Protein AF-A0A3D1V6Z8-F1 (afdb_monomer_lite)

Foldseek 3Di:
DDPPPFDKDKDKDKDKDKDKAFADPQKDAPDDQQDWDAFQCFGIAGVVRPDTDTHNHTATWHDDDGIIMGIDIDMDMDMDGDGPPWAAPDDPPDDDAFPDDGTDDQDDLFSCCVRPNDVSSLVSQLVVVCVVCVVVVHDDDSVVSSVQQCLQQQWWAWCFQWPHPDDHRDIDGVVVLVVVQVVCVVVVTDRTDTGTGGHDSVVSVVVD

Radius of gyration: 26.34 Å; chains: 1; bounding box: 61×54×70 Å

Secondary structure (DSSP, 8-state):
------EEEEEEEEEEEEEEEE--TTEEE-S-TT-EE-TT-EEEEETTSS-EEE-SS-EEEEEETTEEEEEEEEEEEEEEEE-TTPPB---TT----TT---BSSPPPHHHHHHHHHHHHHHHHHHHHHHHHHHHTT----HHHHHHHHHHHTSEEEEEE-TTSSPPTT-EEEHHHHHHHHHHHHHHTPPPPEEEE----HHHHHH--

Structure (mmCIF, N/CA/C/O backbone):
data_AF-A0A3D1V6Z8-F1
#
_entry.id   AF-A0A3D1V6Z8-F1
#
loop_
_atom_site.group_PDB
_atom_site.id
_atom_site.type_symbol
_atom_site.label_atom_id
_atom_site.label_alt_id
_atom_site.label_comp_id
_atom_site.label_asym_id
_atom_site.label_entity_id
_atom_site.label_seq_id
_atom_site.pdbx_PDB_ins_code
_atom_site.Cartn_x
_atom_site.Cartn_y
_atom_site.Cartn_z
_atom_site.occupancy
_atom_site.B_iso_or_equiv
_atom_site.auth_seq_id
_atom_site.auth_comp_id
_atom_site.auth_asym_id
_atom_site.auth_atom_id
_atom_site.pdbx_PDB_model_num
ATOM 1 N N . MET A 1 1 ? 1.205 -35.294 8.109 1.00 35.28 1 MET A N 1
ATOM 2 C CA . MET A 1 1 ? 1.675 -34.518 6.947 1.00 35.28 1 MET A CA 1
ATOM 3 C C . MET A 1 1 ? 0.732 -34.831 5.808 1.00 35.28 1 MET A C 1
ATOM 5 O O . MET A 1 1 ? 0.921 -35.824 5.125 1.00 35.28 1 MET A O 1
ATOM 9 N N . THR A 1 2 ? -0.353 -34.076 5.712 1.00 39.31 2 THR A N 1
ATOM 10 C CA . THR A 1 2 ? -1.281 -34.101 4.580 1.00 39.31 2 THR A CA 1
ATOM 11 C C . THR A 1 2 ? -1.018 -32.810 3.828 1.00 39.31 2 THR A C 1
ATOM 13 O O . THR A 1 2 ? -1.148 -31.740 4.416 1.00 39.31 2 THR A O 1
ATOM 16 N N . GLU A 1 3 ? -0.549 -32.923 2.589 1.00 45.66 3 GLU A N 1
ATOM 17 C CA . GLU A 1 3 ? -0.493 -31.808 1.648 1.00 45.66 3 GLU A CA 1
ATOM 18 C C . GLU A 1 3 ? -1.937 -31.337 1.428 1.00 45.66 3 GLU A C 1
ATOM 20 O O . GLU A 1 3 ? -2.738 -32.027 0.799 1.00 45.66 3 GLU A O 1
ATOM 25 N N . GLU A 1 4 ? -2.309 -30.218 2.051 1.00 46.56 4 GLU A N 1
ATOM 26 C CA . GLU A 1 4 ? -3.543 -29.511 1.720 1.00 46.56 4 GLU A CA 1
ATOM 27 C C . GLU A 1 4 ? -3.328 -28.838 0.366 1.00 46.56 4 GLU A C 1
ATOM 29 O O . GLU A 1 4 ? -2.717 -27.775 0.270 1.00 46.56 4 GLU A O 1
ATOM 34 N N . ASP A 1 5 ? -3.817 -29.491 -0.686 1.00 48.88 5 ASP A N 1
ATOM 35 C CA . ASP A 1 5 ? -3.957 -28.919 -2.022 1.00 48.88 5 ASP A CA 1
ATOM 36 C C . ASP A 1 5 ? -5.023 -27.806 -1.963 1.00 48.88 5 ASP A C 1
ATOM 38 O O . ASP A 1 5 ? -6.223 -28.008 -2.174 1.00 48.88 5 ASP A O 1
ATOM 42 N N . GLY A 1 6 ? -4.596 -26.634 -1.491 1.00 59.91 6 GLY A N 1
ATOM 43 C CA . GLY A 1 6 ? -5.422 -25.440 -1.378 1.00 59.91 6 GLY A CA 1
ATOM 44 C C . GLY A 1 6 ? -5.776 -24.904 -2.761 1.00 59.91 6 GLY A C 1
ATOM 45 O O . GLY A 1 6 ? -4.947 -24.899 -3.669 1.00 59.91 6 GLY A O 1
ATOM 46 N N . ARG A 1 7 ? -7.009 -24.413 -2.936 1.00 70.62 7 ARG 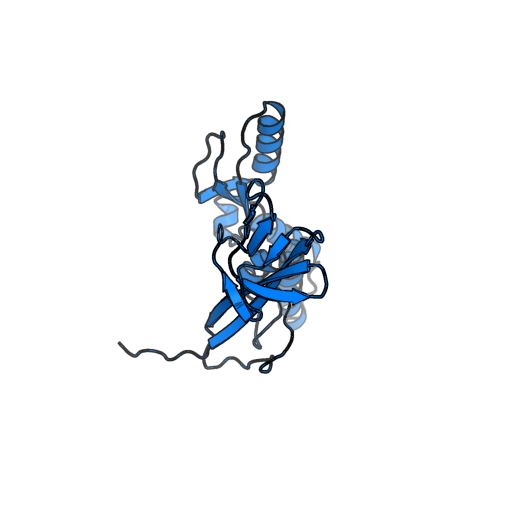A N 1
ATOM 47 C CA . ARG A 1 7 ? -7.386 -23.729 -4.181 1.00 70.62 7 ARG A CA 1
ATOM 48 C C . ARG A 1 7 ? -6.534 -22.471 -4.316 1.00 70.62 7 ARG A C 1
ATOM 50 O O . ARG A 1 7 ? -6.370 -21.740 -3.343 1.00 70.62 7 ARG A O 1
ATOM 57 N N . LYS A 1 8 ? -6.006 -22.213 -5.509 1.00 77.25 8 LYS A N 1
ATOM 58 C CA . LYS A 1 8 ? -5.156 -21.052 -5.782 1.00 77.25 8 LYS A CA 1
ATOM 59 C C . LYS A 1 8 ? -5.823 -20.129 -6.785 1.00 77.25 8 LYS A C 1
ATOM 61 O O . LYS A 1 8 ? -6.456 -20.598 -7.727 1.00 77.25 8 LYS A O 1
ATOM 66 N N . VAL A 1 9 ? -5.650 -18.828 -6.590 1.00 78.31 9 VAL A N 1
ATOM 67 C CA . VAL A 1 9 ? -5.928 -17.816 -7.611 1.00 78.31 9 VAL A CA 1
ATOM 68 C C . VAL A 1 9 ? -4.587 -17.267 -8.071 1.00 78.31 9 VAL A C 1
ATOM 70 O O . VAL A 1 9 ? -3.781 -16.833 -7.249 1.00 78.31 9 VAL A O 1
ATOM 73 N N . ILE A 1 10 ? -4.333 -17.335 -9.374 1.00 80.12 10 ILE A N 1
ATOM 74 C CA . ILE A 1 10 ? -3.110 -16.826 -9.991 1.00 80.12 10 ILE A CA 1
ATOM 75 C C . ILE A 1 10 ? -3.477 -15.526 -10.688 1.00 80.12 10 ILE A C 1
ATOM 77 O O . ILE A 1 10 ? -4.353 -15.514 -11.548 1.00 80.12 10 ILE A O 1
ATOM 81 N N . ILE A 1 11 ? -2.822 -14.438 -10.302 1.00 79.19 11 ILE A N 1
ATOM 82 C CA . ILE A 1 11 ? -2.950 -13.158 -10.992 1.00 79.19 11 ILE A CA 1
ATOM 83 C C . ILE A 1 11 ? -1.668 -12.946 -11.782 1.00 79.19 11 ILE A C 1
ATOM 85 O O . ILE A 1 11 ? -0.588 -12.934 -11.195 1.00 79.19 11 ILE A O 1
ATOM 89 N N . SER A 1 12 ? -1.789 -12.773 -13.096 1.00 79.06 12 SER A N 1
ATOM 90 C CA . SER A 1 12 ? -0.679 -12.414 -13.977 1.00 79.06 12 SER A CA 1
ATOM 91 C C . SER A 1 12 ? -0.797 -10.965 -14.438 1.00 79.06 12 SER A C 1
ATOM 93 O O . SER A 1 12 ? -1.854 -10.545 -14.910 1.00 79.06 12 SER A O 1
ATOM 95 N N . ARG A 1 13 ? 0.297 -10.213 -14.336 1.00 78.31 13 ARG A N 1
ATOM 96 C CA . ARG A 1 13 ? 0.502 -8.949 -15.042 1.00 78.31 13 ARG A CA 1
ATOM 97 C C . ARG A 1 13 ? 1.405 -9.229 -16.239 1.00 78.31 13 ARG A C 1
ATOM 99 O O . ARG A 1 13 ? 2.439 -9.874 -16.086 1.00 78.31 13 ARG A O 1
ATOM 106 N N . GLU A 1 14 ? 1.002 -8.748 -17.409 1.00 78.38 14 GLU A N 1
ATOM 107 C CA . GLU A 1 14 ? 1.830 -8.775 -18.615 1.00 78.38 14 GLU A CA 1
ATOM 108 C C . GLU A 1 14 ? 2.195 -7.338 -18.983 1.00 78.38 14 GLU A C 1
ATOM 110 O O . GLU A 1 14 ? 1.315 -6.553 -19.344 1.00 7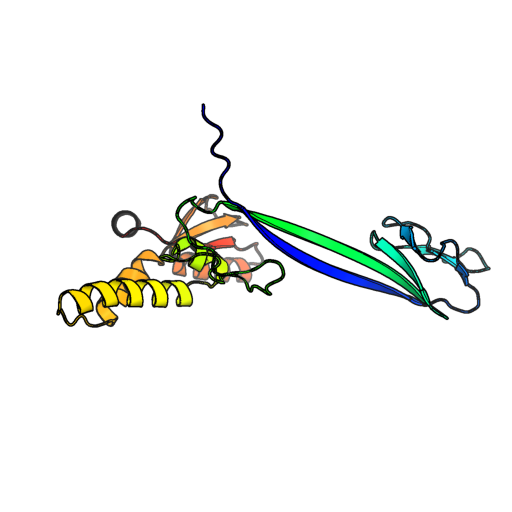8.38 14 GLU A O 1
ATOM 115 N N . ASP A 1 15 ? 3.477 -6.998 -18.884 1.00 75.56 15 ASP A N 1
ATOM 116 C CA . ASP A 1 15 ? 4.005 -5.718 -19.342 1.00 75.56 15 ASP A CA 1
ATOM 117 C C . ASP A 1 15 ? 4.717 -5.940 -20.683 1.00 75.56 15 ASP A C 1
ATOM 119 O O . ASP A 1 15 ? 5.710 -6.663 -20.785 1.00 75.56 15 ASP A O 1
ATOM 123 N N . ILE A 1 16 ? 4.172 -5.336 -21.744 1.00 81.94 16 ILE A N 1
ATOM 124 C CA . ILE A 1 16 ? 4.768 -5.384 -23.082 1.00 81.94 16 ILE A CA 1
ATOM 125 C C . ILE A 1 16 ? 5.587 -4.114 -23.278 1.00 81.94 16 ILE A C 1
ATOM 127 O O . ILE A 1 16 ? 5.037 -3.029 -23.492 1.00 81.94 16 ILE A O 1
ATOM 131 N N . VAL A 1 17 ? 6.908 -4.256 -23.236 1.00 82.94 17 VAL A N 1
ATOM 132 C CA . VAL A 1 17 ? 7.844 -3.165 -23.508 1.00 82.94 17 VAL A CA 1
ATOM 133 C C . VAL A 1 17 ? 8.308 -3.276 -24.951 1.00 82.94 17 VAL A C 1
ATOM 135 O O . VAL A 1 17 ? 8.754 -4.330 -25.404 1.00 82.94 17 VAL A O 1
ATOM 138 N N . VAL A 1 18 ? 8.182 -2.173 -25.684 1.00 85.44 18 VAL A N 1
ATOM 139 C CA . VAL A 1 18 ? 8.560 -2.096 -27.093 1.00 85.44 18 VAL A CA 1
ATOM 140 C C . VAL A 1 18 ? 9.604 -1.007 -27.269 1.00 85.44 18 VAL A C 1
ATOM 142 O O . VAL A 1 18 ? 9.325 0.166 -27.022 1.00 85.44 18 VAL A O 1
ATOM 145 N N . GLU A 1 19 ? 10.781 -1.390 -27.750 1.00 84.69 19 GLU A N 1
ATOM 146 C CA . GLU A 1 19 ? 11.850 -0.466 -28.115 1.00 84.69 19 GLU A CA 1
ATOM 147 C C . GLU A 1 19 ? 12.029 -0.455 -29.633 1.00 84.69 19 GLU A C 1
ATOM 149 O O . GLU A 1 19 ? 11.992 -1.497 -30.288 1.00 84.69 19 GLU A O 1
ATOM 154 N N . ARG A 1 20 ? 12.176 0.743 -30.204 1.00 88.56 20 ARG A N 1
ATOM 155 C CA . ARG A 1 20 ? 12.270 0.949 -31.653 1.00 88.56 20 ARG A CA 1
ATOM 156 C C . ARG A 1 20 ? 13.646 1.475 -32.020 1.00 88.56 20 ARG A C 1
ATOM 158 O O . ARG A 1 20 ? 14.096 2.478 -31.469 1.00 88.56 20 ARG A O 1
ATOM 165 N N . TYR A 1 21 ? 14.265 0.835 -32.999 1.00 86.56 21 TYR A N 1
ATOM 166 C CA . TYR A 1 21 ? 15.566 1.188 -33.540 1.00 86.56 21 TYR A CA 1
ATOM 167 C C . TYR A 1 21 ? 15.411 1.587 -35.012 1.00 86.56 21 TYR A C 1
ATOM 169 O O . TYR A 1 21 ? 15.222 0.714 -35.863 1.00 86.56 21 TYR A O 1
ATOM 177 N N . PRO A 1 22 ? 15.483 2.884 -35.350 1.00 83.19 22 PRO A N 1
ATOM 178 C CA . PRO A 1 22 ? 15.332 3.328 -36.729 1.00 83.19 22 PRO A CA 1
ATOM 179 C C . PRO A 1 22 ? 16.507 2.847 -37.589 1.00 83.19 22 PRO A C 1
ATOM 181 O O . PRO A 1 22 ? 17.674 2.993 -37.219 1.00 83.19 22 PRO A O 1
ATOM 184 N N . LEU A 1 23 ? 16.204 2.316 -38.771 1.00 81.94 23 LEU A N 1
ATOM 185 C CA . LEU A 1 23 ? 17.190 1.892 -39.758 1.00 81.94 23 LEU A CA 1
ATOM 186 C C . LEU A 1 23 ? 17.392 2.999 -40.794 1.00 81.94 23 LEU A C 1
ATOM 188 O O . LEU A 1 23 ? 16.510 3.302 -41.592 1.00 81.94 23 LEU A O 1
ATOM 192 N N . ALA A 1 24 ? 18.587 3.589 -40.834 1.00 76.38 24 ALA A N 1
ATOM 193 C CA . ALA A 1 24 ? 18.966 4.419 -41.979 1.00 76.38 24 ALA A CA 1
ATOM 194 C C . ALA A 1 24 ? 19.331 3.531 -43.183 1.00 76.38 24 ALA A C 1
ATOM 196 O O . ALA A 1 24 ? 19.883 2.451 -42.991 1.00 76.38 24 ALA A O 1
ATOM 197 N N . ASN A 1 25 ? 19.141 4.029 -44.411 1.00 68.44 25 ASN A N 1
ATOM 198 C CA . ASN A 1 25 ? 19.356 3.309 -45.685 1.00 68.44 25 ASN A CA 1
ATOM 199 C C . ASN A 1 25 ? 20.721 2.597 -45.853 1.00 68.44 25 ASN A C 1
ATOM 201 O O . ASN A 1 25 ? 20.871 1.774 -46.750 1.00 68.44 25 ASN A O 1
ATOM 205 N N . ALA A 1 26 ? 21.728 2.933 -45.042 1.00 72.75 26 ALA A N 1
ATOM 206 C CA . ALA A 1 26 ? 23.058 2.325 -45.061 1.00 72.75 26 ALA A CA 1
ATOM 207 C C . ALA A 1 26 ? 23.235 1.160 -44.061 1.00 72.75 26 ALA A C 1
ATOM 209 O O . ALA A 1 26 ? 24.321 0.591 -43.993 1.00 72.75 26 ALA A O 1
ATOM 210 N N . HIS A 1 27 ? 22.219 0.810 -43.267 1.00 79.06 27 HIS A N 1
ATOM 211 C CA . HIS A 1 27 ? 22.298 -0.285 -42.300 1.00 79.06 27 HIS A CA 1
ATOM 212 C C . HIS A 1 27 ? 21.914 -1.619 -42.937 1.00 79.06 27 HIS A C 1
ATOM 214 O O . HIS A 1 27 ? 20.906 -1.732 -43.629 1.00 79.06 27 HIS A O 1
ATOM 220 N N . VAL A 1 28 ? 22.716 -2.645 -42.662 1.00 82.00 28 VAL A N 1
ATOM 221 C CA . VAL A 1 28 ? 22.420 -4.038 -42.989 1.00 82.00 28 VAL A CA 1
ATOM 222 C C . VAL A 1 28 ? 21.906 -4.714 -41.724 1.00 82.00 28 VAL A C 1
ATOM 224 O O . VAL A 1 28 ? 22.606 -4.756 -40.710 1.00 82.00 28 VAL A O 1
ATOM 227 N N . VAL A 1 29 ? 20.677 -5.224 -41.781 1.00 85.88 29 VAL A N 1
ATOM 228 C CA . VAL A 1 29 ? 20.039 -5.942 -40.670 1.00 85.88 29 VAL A CA 1
ATOM 229 C C . VAL A 1 29 ? 20.736 -7.289 -40.464 1.00 85.88 29 VAL A C 1
ATOM 231 O O . VAL A 1 29 ? 20.945 -8.037 -41.419 1.00 85.88 29 VAL A O 1
ATOM 234 N N . GLY A 1 30 ? 21.126 -7.573 -39.220 1.00 85.56 30 GLY A N 1
ATOM 235 C CA . GLY A 1 30 ? 21.826 -8.801 -38.826 1.00 85.56 30 GLY A CA 1
ATOM 236 C C . GLY A 1 30 ? 20.926 -9.878 -38.214 1.00 85.56 30 GLY A C 1
ATOM 237 O O . GLY A 1 30 ? 21.379 -11.007 -38.054 1.00 85.56 30 GLY A O 1
ATOM 238 N N . VAL A 1 31 ? 19.674 -9.539 -37.903 1.00 88.38 31 VAL A N 1
ATOM 239 C CA . VAL A 1 31 ? 18.692 -10.393 -37.214 1.00 88.38 31 VAL A CA 1
ATOM 240 C C . VAL A 1 31 ? 17.497 -10.717 -38.110 1.00 88.38 31 VAL A C 1
ATOM 242 O O . VAL A 1 31 ? 17.222 -10.013 -39.084 1.00 88.38 31 VAL A O 1
ATOM 245 N N . LYS A 1 32 ? 16.777 -11.792 -37.800 1.00 90.19 32 LYS A N 1
ATOM 246 C CA . LYS A 1 32 ? 15.554 -12.188 -38.511 1.00 90.19 32 LYS A CA 1
ATOM 247 C C . LYS A 1 32 ? 14.304 -11.695 -37.792 1.00 90.19 32 LYS A C 1
ATOM 249 O O . LYS A 1 32 ? 14.290 -11.526 -36.577 1.00 90.19 32 LYS A O 1
ATOM 254 N N . ASP A 1 33 ? 13.231 -11.532 -38.557 1.00 88.75 33 ASP A N 1
ATOM 255 C CA . ASP A 1 33 ? 11.901 -11.329 -37.990 1.00 88.75 33 ASP A CA 1
ATOM 256 C C . ASP A 1 33 ? 11.503 -12.542 -37.129 1.00 88.75 33 ASP A C 1
ATOM 258 O O . ASP A 1 33 ? 11.667 -13.693 -37.549 1.00 88.75 33 ASP A O 1
ATOM 262 N N . GLY A 1 34 ? 11.043 -12.284 -35.906 1.00 87.12 34 GLY A N 1
ATOM 263 C CA . GLY A 1 34 ? 10.728 -13.296 -34.897 1.00 87.12 34 GLY A CA 1
ATOM 264 C C . GLY A 1 34 ? 11.930 -13.856 -34.124 1.00 87.12 34 GLY A C 1
ATOM 265 O O . GLY A 1 34 ? 11.759 -14.796 -33.350 1.00 87.12 34 GLY A O 1
ATOM 266 N N . GLU A 1 35 ? 13.143 -13.329 -34.316 1.00 91.19 35 GLU A N 1
ATOM 267 C CA . GLU A 1 35 ? 14.332 -13.794 -33.593 1.00 91.19 35 GLU A CA 1
ATOM 268 C C . GLU A 1 35 ? 14.361 -13.277 -32.149 1.00 91.19 35 GLU A C 1
ATOM 270 O O . GLU A 1 35 ? 14.163 -12.090 -31.898 1.00 91.19 35 GLU A O 1
ATOM 275 N N . THR A 1 36 ? 14.636 -14.163 -31.188 1.00 90.88 36 THR A N 1
ATOM 276 C CA . THR A 1 36 ? 14.864 -13.766 -29.794 1.00 90.88 36 THR A CA 1
ATOM 277 C C . THR A 1 36 ? 16.298 -13.280 -29.622 1.00 90.88 36 THR A C 1
ATOM 279 O O . THR A 1 36 ? 17.249 -14.026 -29.856 1.00 90.88 36 THR A O 1
ATOM 282 N N . VAL A 1 37 ? 16.450 -12.038 -29.178 1.00 91.69 37 VAL A N 1
ATOM 283 C CA . VAL A 1 37 ? 17.733 -11.374 -28.948 1.00 91.69 37 VAL A CA 1
ATOM 284 C C . VAL A 1 37 ? 17.915 -11.081 -27.465 1.00 91.69 37 VAL A C 1
ATOM 286 O O . VAL A 1 37 ? 16.954 -10.803 -26.752 1.00 91.69 37 VAL A O 1
ATOM 289 N N . ALA A 1 38 ? 19.161 -11.145 -27.007 1.00 90.81 38 ALA A N 1
ATOM 290 C CA . ALA A 1 38 ? 19.543 -10.709 -25.670 1.00 90.81 38 ALA A CA 1
ATOM 291 C C . ALA A 1 38 ? 20.094 -9.277 -25.708 1.00 90.81 38 ALA A C 1
ATOM 293 O O . ALA A 1 38 ? 20.588 -8.807 -26.738 1.00 90.81 38 ALA A O 1
ATOM 294 N N . ARG A 1 39 ? 20.094 -8.604 -24.563 1.00 90.12 39 ARG A N 1
ATOM 295 C CA . ARG A 1 39 ? 20.732 -7.312 -24.354 1.00 90.12 39 ARG A CA 1
ATOM 296 C C . ARG A 1 39 ? 22.192 -7.362 -24.807 1.00 90.12 39 ARG A C 1
ATOM 298 O O . ARG A 1 39 ? 22.968 -8.227 -24.408 1.00 90.12 39 ARG A O 1
ATOM 305 N N . GLY A 1 40 ? 22.569 -6.394 -25.635 1.00 87.38 40 GLY A N 1
ATOM 306 C CA . GLY A 1 40 ? 23.884 -6.280 -26.259 1.00 87.38 40 GLY A CA 1
ATOM 307 C C . GLY A 1 40 ? 24.025 -7.022 -27.591 1.00 87.38 40 GLY A C 1
ATOM 308 O O . GLY A 1 40 ? 25.075 -6.911 -28.222 1.00 87.38 40 GLY A O 1
ATOM 309 N N . HIS A 1 41 ? 23.002 -7.753 -28.049 1.00 91.00 41 HIS A N 1
ATOM 310 C CA . HIS A 1 41 ? 23.017 -8.390 -29.365 1.00 91.00 41 HIS A CA 1
ATOM 311 C C . HIS A 1 41 ? 22.984 -7.342 -30.487 1.00 91.00 41 HIS A C 1
ATOM 313 O O . HIS A 1 41 ? 22.283 -6.337 -30.387 1.00 91.00 41 HIS A O 1
ATOM 319 N N . ILE A 1 42 ? 23.738 -7.567 -31.563 1.00 89.69 42 ILE A N 1
ATOM 320 C CA . ILE A 1 42 ? 23.818 -6.632 -32.692 1.00 89.69 42 ILE A CA 1
ATOM 321 C C . ILE A 1 42 ? 22.605 -6.844 -33.599 1.00 89.69 42 ILE A C 1
ATOM 323 O O . ILE A 1 42 ? 22.465 -7.892 -34.218 1.00 89.69 42 ILE A O 1
ATOM 327 N N . LEU A 1 43 ? 21.749 -5.831 -33.698 1.00 87.56 43 LEU A N 1
ATOM 328 C CA . LEU A 1 43 ? 20.528 -5.841 -34.503 1.00 87.56 43 LEU A CA 1
ATOM 329 C C . LEU A 1 43 ? 20.808 -5.460 -35.961 1.00 87.56 43 LEU A C 1
ATOM 331 O O . LEU A 1 43 ? 20.310 -6.088 -36.895 1.00 87.56 43 LEU A O 1
ATOM 335 N N . ALA A 1 44 ? 21.635 -4.439 -36.173 1.00 86.81 44 ALA A N 1
ATOM 336 C CA . ALA A 1 44 ? 22.032 -3.999 -37.504 1.00 86.81 44 ALA A CA 1
ATOM 337 C C . ALA A 1 44 ? 23.429 -3.385 -37.486 1.00 86.81 44 ALA A C 1
ATOM 339 O O . ALA A 1 44 ? 23.856 -2.806 -36.491 1.00 86.81 44 ALA A O 1
ATOM 340 N N . THR A 1 45 ? 24.123 -3.464 -38.615 1.00 84.81 45 THR A N 1
ATOM 341 C CA . THR A 1 45 ? 25.460 -2.891 -38.782 1.00 84.81 45 THR A CA 1
ATOM 342 C C . THR A 1 45 ? 25.438 -1.899 -39.936 1.00 84.81 45 THR A C 1
ATOM 344 O O . THR A 1 45 ? 24.980 -2.227 -41.029 1.00 84.81 45 THR A O 1
ATOM 347 N N . SER A 1 46 ? 25.938 -0.681 -39.719 1.00 81.00 46 SER A N 1
ATOM 348 C CA . SER A 1 46 ? 26.140 0.290 -40.803 1.00 81.00 46 SER A CA 1
ATOM 349 C C . SER A 1 46 ? 27.129 -0.244 -41.852 1.00 81.00 46 SER A C 1
ATOM 351 O O . SER A 1 46 ? 28.102 -0.911 -41.505 1.00 81.00 46 SER A O 1
ATOM 353 N N . SER A 1 47 ? 26.934 0.076 -43.135 1.00 68.94 47 SER A N 1
ATOM 354 C CA . SER A 1 47 ? 27.753 -0.391 -44.270 1.00 68.94 47 SER A CA 1
ATOM 355 C C . SER A 1 47 ? 29.252 -0.103 -44.136 1.00 68.94 47 SER A C 1
ATOM 357 O O . SER A 1 47 ? 30.069 -0.765 -44.771 1.00 68.94 47 SER A O 1
ATOM 359 N N . ASN A 1 48 ? 29.618 0.879 -43.308 1.00 69.94 48 ASN A N 1
ATOM 360 C CA . ASN A 1 48 ? 31.004 1.268 -43.048 1.00 69.94 48 ASN A CA 1
ATOM 361 C C . ASN A 1 48 ? 31.595 0.588 -41.795 1.00 69.94 48 ASN A C 1
ATOM 363 O O . ASN A 1 48 ? 32.771 0.778 -41.504 1.00 69.94 48 ASN A O 1
ATOM 367 N N . GLY A 1 49 ? 30.794 -0.181 -41.046 1.00 62.19 49 GLY A N 1
ATOM 368 C CA . GLY A 1 49 ? 31.202 -0.940 -39.857 1.00 62.19 49 GLY A CA 1
ATOM 369 C C . GLY A 1 49 ? 31.453 -0.114 -38.589 1.00 62.19 49 GLY A C 1
ATOM 370 O O . GLY A 1 49 ? 31.927 -0.665 -37.602 1.00 62.19 49 GLY A O 1
ATOM 371 N N . ILE A 1 50 ? 31.174 1.194 -38.609 1.00 65.94 50 ILE A N 1
ATOM 372 C CA . ILE A 1 50 ? 31.578 2.123 -37.537 1.00 65.94 50 ILE A CA 1
ATOM 373 C C . ILE A 1 50 ? 30.536 2.199 -36.409 1.00 65.94 50 ILE A C 1
ATOM 375 O O . ILE A 1 50 ? 30.911 2.369 -35.254 1.00 65.94 50 ILE A O 1
ATOM 379 N N . GLU A 1 51 ? 29.248 2.023 -36.712 1.00 77.19 51 GLU A N 1
ATOM 380 C CA . GLU A 1 51 ? 28.162 2.151 -35.730 1.00 77.19 51 GLU A CA 1
ATOM 381 C C . GLU A 1 51 ? 27.196 0.959 -35.847 1.00 77.19 51 GLU A C 1
ATOM 383 O O . GLU A 1 51 ? 26.384 0.910 -36.778 1.00 77.19 51 GLU A O 1
ATOM 388 N N . PRO A 1 52 ? 27.320 -0.054 -34.968 1.00 85.00 52 PRO A N 1
ATOM 389 C CA . PRO A 1 52 ? 26.325 -1.106 -34.841 1.00 85.00 52 PRO A CA 1
ATOM 390 C C . PRO A 1 52 ? 25.158 -0.640 -33.965 1.00 85.00 52 PRO A C 1
ATOM 392 O O . PRO A 1 52 ? 25.346 -0.028 -32.914 1.00 85.00 52 PRO A O 1
ATOM 395 N N . ILE A 1 53 ? 23.947 -0.989 -34.379 1.00 86.50 53 ILE A N 1
ATOM 396 C CA . ILE A 1 53 ? 22.746 -0.888 -33.557 1.00 86.50 53 ILE A CA 1
ATOM 397 C C . ILE A 1 53 ? 22.698 -2.142 -32.691 1.00 86.50 53 ILE A C 1
ATOM 399 O O . ILE A 1 53 ? 22.664 -3.258 -33.213 1.00 86.50 53 ILE A O 1
ATOM 403 N N . VAL A 1 54 ? 22.707 -1.960 -31.376 1.00 90.31 54 VAL A N 1
ATOM 404 C CA . VAL A 1 54 ? 22.666 -3.044 -30.390 1.00 90.31 54 VAL A CA 1
ATOM 405 C C . VAL A 1 54 ? 21.353 -3.013 -29.621 1.00 90.31 54 VAL A C 1
ATOM 407 O O . VAL A 1 54 ? 20.816 -1.941 -29.355 1.00 90.31 54 VAL A O 1
ATOM 410 N N . ALA A 1 55 ? 20.852 -4.186 -29.247 1.00 90.19 55 ALA A N 1
ATOM 411 C CA . ALA A 1 55 ? 19.671 -4.317 -28.409 1.00 90.19 55 ALA A CA 1
ATOM 412 C C . ALA A 1 55 ? 19.971 -3.834 -26.982 1.00 90.19 55 ALA A C 1
ATOM 414 O O . ALA A 1 55 ? 20.921 -4.293 -26.344 1.00 90.19 55 ALA A O 1
ATOM 415 N N . THR A 1 56 ? 19.148 -2.936 -26.455 1.00 88.25 56 THR A N 1
ATOM 416 C CA . THR A 1 56 ? 19.238 -2.451 -25.067 1.00 88.25 56 THR A CA 1
ATOM 417 C C . THR A 1 56 ? 18.565 -3.416 -24.085 1.00 88.25 56 THR A C 1
ATOM 419 O O . THR A 1 56 ? 18.895 -3.409 -22.897 1.00 88.25 56 THR A O 1
ATOM 422 N N . MET A 1 57 ? 17.672 -4.277 -24.581 1.00 87.31 57 MET A N 1
ATOM 423 C CA . MET A 1 57 ? 16.848 -5.209 -23.809 1.00 87.31 57 MET A CA 1
ATOM 424 C C . MET A 1 57 ? 16.757 -6.584 -24.479 1.00 87.31 57 MET A C 1
ATOM 426 O O . MET A 1 57 ? 16.979 -6.715 -25.684 1.00 87.31 57 MET A O 1
ATOM 430 N N . ASP A 1 58 ? 16.424 -7.597 -23.680 1.00 89.56 58 ASP A N 1
ATOM 431 C CA . ASP A 1 58 ? 16.050 -8.919 -24.180 1.00 89.56 58 ASP A CA 1
ATOM 432 C C . ASP A 1 58 ? 14.673 -8.830 -24.848 1.00 89.56 58 ASP A C 1
ATOM 434 O O . ASP A 1 58 ? 13.828 -8.047 -24.418 1.00 89.56 58 ASP A O 1
ATOM 438 N N . GLY A 1 59 ? 14.416 -9.619 -25.886 1.00 90.31 59 GLY A N 1
ATOM 439 C CA . GLY A 1 59 ? 13.096 -9.633 -26.507 1.00 90.31 59 GLY A CA 1
ATOM 440 C C . GLY A 1 59 ? 13.047 -10.346 -27.845 1.00 90.31 59 GLY A C 1
ATOM 441 O O . GLY A 1 59 ? 14.031 -10.908 -28.314 1.00 90.31 59 GLY A O 1
ATOM 442 N N . THR A 1 60 ? 11.878 -10.320 -28.469 1.00 91.31 60 THR A N 1
ATOM 443 C CA . THR A 1 60 ? 11.657 -10.823 -29.824 1.00 91.31 60 THR A CA 1
ATOM 444 C C . THR A 1 60 ? 11.708 -9.665 -30.809 1.00 91.31 60 THR A C 1
ATOM 446 O O . THR A 1 60 ? 11.069 -8.632 -30.599 1.00 91.31 60 THR A O 1
ATOM 449 N N . VAL A 1 61 ? 12.471 -9.834 -31.884 1.00 91.44 61 VAL A N 1
ATOM 450 C CA . VAL A 1 61 ? 12.599 -8.855 -32.961 1.00 91.44 61 VAL A CA 1
ATOM 451 C C . VAL A 1 61 ? 11.376 -8.912 -33.871 1.00 91.44 61 VAL A C 1
ATOM 453 O O . VAL A 1 61 ? 10.984 -9.985 -34.320 1.00 91.44 61 VAL A O 1
ATOM 456 N N . LEU A 1 62 ? 10.811 -7.750 -34.181 1.00 90.00 62 LEU A N 1
ATOM 457 C CA . LEU A 1 62 ? 9.887 -7.532 -35.283 1.00 90.00 62 LEU A CA 1
ATOM 458 C C . LEU A 1 62 ? 10.539 -6.564 -36.271 1.00 90.00 62 LEU A C 1
ATOM 460 O O . LEU A 1 62 ? 10.990 -5.484 -35.882 1.00 90.00 62 LEU A O 1
ATOM 464 N N . LEU A 1 63 ? 10.601 -6.951 -37.539 1.00 87.69 63 LEU A N 1
ATOM 465 C CA . LEU A 1 63 ? 11.116 -6.088 -38.599 1.00 87.69 63 LEU A CA 1
ATOM 466 C C . LEU A 1 63 ? 9.957 -5.324 -39.242 1.00 87.69 63 LEU A C 1
ATOM 468 O O . LEU A 1 63 ? 9.023 -5.937 -39.754 1.00 87.69 63 LEU A O 1
ATOM 472 N N . ASP A 1 64 ? 10.033 -3.995 -39.229 1.00 84.56 64 ASP A N 1
ATOM 473 C CA . ASP A 1 64 ? 9.116 -3.112 -39.954 1.00 84.56 64 ASP A CA 1
ATOM 474 C C . ASP A 1 64 ? 9.907 -2.287 -40.981 1.00 84.56 64 ASP A C 1
ATOM 476 O O . ASP A 1 64 ? 11.123 -2.106 -40.854 1.00 84.56 64 ASP A O 1
ATOM 480 N N . ASP A 1 65 ? 9.242 -1.811 -42.032 1.00 77.81 65 ASP A N 1
ATOM 481 C CA . ASP A 1 65 ? 9.889 -1.114 -43.148 1.00 77.81 65 ASP A CA 1
ATOM 482 C C . ASP A 1 65 ? 10.540 0.204 -42.676 1.00 77.81 65 ASP A C 1
ATOM 484 O O . ASP A 1 65 ? 9.928 1.273 -42.666 1.00 77.81 65 ASP A O 1
ATOM 488 N N . GLY A 1 66 ? 11.822 0.126 -42.306 1.00 78.12 66 GLY A N 1
ATOM 489 C CA . GLY A 1 66 ? 12.627 1.254 -41.830 1.00 78.12 66 GLY A CA 1
ATOM 490 C C . GLY A 1 66 ? 12.925 1.264 -40.327 1.00 78.12 66 GLY A C 1
ATOM 491 O O . GLY A 1 66 ? 13.595 2.190 -39.867 1.00 78.12 66 GLY A O 1
ATOM 492 N N . GLU A 1 67 ? 12.508 0.256 -39.558 1.00 87.38 67 GLU A N 1
ATOM 493 C CA . GLU A 1 67 ? 12.863 0.129 -38.139 1.00 87.38 67 GLU A CA 1
ATOM 494 C C . GLU A 1 67 ? 12.917 -1.327 -37.649 1.00 87.38 67 GLU A C 1
ATOM 496 O O . GLU A 1 67 ? 12.200 -2.206 -38.119 1.00 87.38 67 GLU A O 1
ATOM 501 N N . ILE A 1 68 ? 13.791 -1.587 -36.676 1.00 87.88 68 ILE A N 1
ATOM 502 C CA . ILE A 1 68 ? 13.808 -2.835 -35.909 1.00 87.88 68 ILE A CA 1
ATOM 503 C C . ILE A 1 68 ? 13.069 -2.571 -34.610 1.00 87.88 68 ILE A C 1
ATOM 505 O O . ILE A 1 68 ? 13.407 -1.646 -33.874 1.00 87.88 68 ILE A O 1
ATOM 509 N N . ILE A 1 69 ? 12.081 -3.395 -34.307 1.00 89.00 69 ILE A N 1
ATOM 510 C CA . ILE A 1 69 ? 11.307 -3.307 -33.080 1.00 89.00 69 ILE A CA 1
ATOM 511 C C . ILE A 1 69 ? 11.708 -4.486 -32.200 1.00 89.00 69 ILE A C 1
ATOM 513 O O . ILE A 1 69 ? 11.567 -5.632 -32.605 1.00 89.00 69 ILE A O 1
ATOM 517 N N . VAL A 1 70 ? 12.195 -4.233 -30.990 1.00 89.50 70 VAL A N 1
ATOM 518 C CA . VAL A 1 70 ? 12.415 -5.286 -29.991 1.00 89.50 70 VAL A CA 1
ATOM 519 C C . VAL A 1 70 ? 11.254 -5.248 -29.010 1.00 89.50 70 VAL A C 1
ATOM 521 O O . VAL A 1 70 ? 11.005 -4.232 -28.361 1.00 89.50 70 VAL A O 1
ATOM 524 N N . ARG A 1 71 ? 10.517 -6.356 -28.929 1.00 89.69 71 ARG A N 1
ATOM 525 C CA . ARG A 1 71 ? 9.401 -6.550 -28.004 1.00 89.69 71 ARG A CA 1
ATOM 526 C C . ARG A 1 71 ? 9.830 -7.485 -26.880 1.00 89.69 71 ARG A C 1
ATOM 528 O O . ARG A 1 71 ? 10.097 -8.655 -27.144 1.00 89.69 71 ARG A O 1
ATOM 535 N N . SER A 1 72 ? 9.833 -7.004 -25.643 1.00 86.75 72 SER A N 1
ATOM 536 C CA . SER A 1 72 ? 9.845 -7.885 -24.471 1.00 86.75 72 SER A CA 1
ATOM 537 C C . SER A 1 72 ? 8.443 -8.009 -23.913 1.00 86.75 72 SER A C 1
ATOM 539 O O . SER A 1 72 ? 7.700 -7.030 -23.851 1.00 86.75 72 SER A O 1
ATOM 541 N N . GLU A 1 73 ? 8.103 -9.224 -23.513 1.00 84.81 73 GLU A N 1
ATOM 542 C CA . GLU A 1 73 ? 6.883 -9.531 -22.786 1.00 84.81 73 GLU A CA 1
ATOM 543 C C . GLU A 1 73 ? 7.318 -10.044 -21.418 1.00 84.81 73 GLU A C 1
ATOM 545 O O . GLU A 1 73 ? 7.796 -11.172 -21.286 1.00 84.81 73 GLU A O 1
ATOM 550 N N . GLU A 1 74 ? 7.206 -9.191 -20.406 1.00 78.44 74 GLU A N 1
ATOM 551 C CA . GLU A 1 74 ? 7.481 -9.581 -19.032 1.00 78.44 74 GLU A CA 1
ATOM 552 C C . GLU A 1 74 ? 6.171 -10.037 -18.394 1.00 78.44 74 GLU A C 1
ATOM 554 O O . GLU A 1 74 ? 5.189 -9.294 -18.335 1.00 78.44 74 GLU A O 1
ATOM 559 N N . ARG A 1 75 ? 6.137 -11.302 -17.971 1.00 78.56 75 ARG A N 1
ATOM 560 C CA . ARG A 1 75 ? 4.989 -11.892 -17.283 1.00 78.56 75 ARG A CA 1
ATOM 561 C C . ARG A 1 75 ? 5.346 -12.115 -15.829 1.00 78.56 75 ARG A C 1
ATOM 563 O O . ARG A 1 75 ? 6.083 -13.044 -15.506 1.00 78.56 75 ARG A O 1
ATOM 570 N N . GLU A 1 76 ? 4.772 -11.304 -14.956 1.00 76.69 76 GLU A N 1
ATOM 571 C CA . GLU A 1 76 ? 4.831 -11.531 -13.519 1.00 76.69 76 GLU A CA 1
ATOM 572 C C . GLU A 1 76 ? 3.539 -12.200 -13.063 1.00 76.69 76 GLU A C 1
ATOM 574 O O . GLU A 1 76 ? 2.446 -11.678 -13.275 1.00 76.69 76 GLU A O 1
ATOM 579 N N . SER A 1 77 ? 3.647 -13.356 -12.410 1.00 77.81 77 SER A N 1
ATOM 580 C CA . SER A 1 77 ? 2.498 -14.046 -11.822 1.00 77.81 77 SER A CA 1
ATOM 581 C C . SER A 1 77 ? 2.634 -14.146 -10.312 1.00 77.81 77 SER A C 1
ATOM 583 O O . SER A 1 77 ? 3.674 -14.570 -9.807 1.00 77.81 77 SER A O 1
ATOM 585 N N . LYS A 1 78 ? 1.559 -13.830 -9.590 1.00 78.56 78 LYS A N 1
ATOM 586 C CA . LYS A 1 78 ? 1.471 -13.990 -8.140 1.00 78.56 78 LYS A CA 1
ATOM 587 C C . LYS A 1 78 ? 0.369 -14.977 -7.779 1.00 78.56 78 LYS A C 1
ATOM 589 O O . LYS A 1 78 ? -0.777 -14.832 -8.204 1.00 78.56 78 LYS A O 1
ATOM 594 N N . GLU A 1 79 ? 0.730 -15.979 -6.984 1.00 79.88 79 GLU A N 1
ATOM 595 C CA . GLU A 1 79 ? -0.200 -16.988 -6.480 1.00 79.88 79 GLU A CA 1
ATOM 596 C C . GLU A 1 79 ? -0.764 -16.579 -5.117 1.00 79.88 79 GLU A C 1
ATOM 598 O O . GLU A 1 79 ? -0.021 -16.227 -4.198 1.00 79.88 79 GLU A O 1
ATOM 603 N N . TYR A 1 80 ? -2.081 -16.690 -4.972 1.00 79.88 80 TYR A N 1
ATOM 604 C CA . TYR A 1 80 ? -2.802 -16.464 -3.726 1.00 79.88 80 TYR A CA 1
ATOM 605 C C . TYR A 1 80 ? -3.501 -17.750 -3.300 1.00 79.88 80 TYR A C 1
ATOM 607 O O . TYR A 1 80 ? -4.248 -18.353 -4.075 1.00 79.88 80 TYR A O 1
ATOM 615 N N . SER A 1 81 ? -3.266 -18.177 -2.060 1.00 76.56 81 SER A N 1
ATOM 616 C CA . SER A 1 81 ? -3.947 -19.341 -1.490 1.00 76.56 81 SER A CA 1
ATOM 617 C C . SER A 1 81 ? -5.342 -18.951 -1.016 1.00 76.56 81 SER A C 1
ATOM 619 O O . SER A 1 81 ? -5.505 -18.013 -0.241 1.00 76.56 81 SER A O 1
ATOM 621 N N . VAL A 1 82 ? -6.348 -19.694 -1.460 1.00 79.94 82 VAL A N 1
ATOM 622 C CA . VAL A 1 82 ? -7.752 -19.485 -1.117 1.00 79.94 82 VAL A CA 1
ATOM 623 C C . VAL A 1 82 ? -8.247 -20.652 -0.273 1.00 79.94 82 VAL A C 1
ATOM 625 O O . VAL A 1 82 ? -8.125 -21.822 -0.647 1.00 79.94 82 VAL A O 1
ATOM 628 N N . ALA A 1 83 ? -8.863 -20.334 0.867 1.00 76.38 83 ALA A N 1
ATOM 629 C CA . ALA A 1 83 ? -9.455 -21.333 1.749 1.00 76.38 83 ALA A CA 1
ATOM 630 C C . ALA A 1 83 ? -10.462 -22.216 0.992 1.00 76.38 83 ALA A C 1
ATOM 632 O O . ALA A 1 83 ? -11.247 -21.731 0.175 1.00 76.38 83 ALA A O 1
ATOM 633 N N . HIS A 1 84 ? -10.500 -23.517 1.288 1.00 75.88 84 HIS A N 1
ATOM 634 C CA . HIS A 1 84 ? -11.353 -24.473 0.567 1.00 75.88 84 HIS A CA 1
ATOM 635 C C . HIS A 1 84 ? -12.862 -24.163 0.657 1.00 75.88 84 HIS A C 1
ATOM 637 O O . HIS A 1 84 ? -13.618 -24.510 -0.242 1.00 75.88 84 HIS A O 1
ATOM 643 N N . ALA A 1 85 ? -13.304 -23.466 1.706 1.00 78.31 85 ALA A N 1
ATOM 644 C CA . ALA A 1 85 ? -14.703 -23.076 1.886 1.00 78.31 85 ALA A CA 1
ATOM 645 C C . ALA A 1 85 ? -15.074 -21.727 1.235 1.00 78.31 85 ALA A C 1
ATOM 647 O O . ALA A 1 85 ? -16.255 -21.402 1.154 1.00 78.31 85 ALA A O 1
ATOM 648 N N . ALA A 1 86 ? -14.098 -20.928 0.790 1.00 77.56 86 ALA A N 1
ATOM 649 C CA . ALA A 1 86 ? -14.359 -19.591 0.257 1.00 77.56 86 ALA A CA 1
ATOM 650 C C . ALA A 1 86 ? -15.032 -19.649 -1.125 1.00 77.56 86 ALA A C 1
ATOM 652 O O . ALA A 1 86 ? -14.680 -20.464 -1.975 1.00 77.56 86 ALA A O 1
ATOM 653 N N . HIS A 1 87 ? -16.001 -18.789 -1.396 1.00 82.94 87 HIS A N 1
ATOM 654 C CA . HIS A 1 87 ? -16.594 -18.722 -2.729 1.00 82.94 87 HIS A CA 1
ATOM 655 C C . HIS A 1 87 ? -15.804 -17.714 -3.582 1.00 82.94 87 HIS A C 1
ATOM 657 O O . HIS A 1 87 ? -15.541 -16.605 -3.125 1.00 82.94 87 HIS A O 1
ATOM 663 N N . ILE A 1 88 ? -15.338 -18.108 -4.773 1.00 85.62 88 ILE A N 1
ATOM 664 C CA . ILE A 1 88 ? -14.532 -17.242 -5.655 1.00 85.62 88 ILE A CA 1
ATOM 665 C C . ILE A 1 88 ? -15.488 -16.351 -6.456 1.00 85.62 88 ILE A C 1
ATOM 667 O O . ILE A 1 88 ? -16.469 -16.837 -7.015 1.00 85.62 88 ILE A O 1
ATOM 671 N N . ARG A 1 89 ? -15.214 -15.044 -6.489 1.00 86.31 89 ARG A N 1
ATOM 672 C CA . ARG A 1 89 ? -16.060 -14.023 -7.131 1.00 86.31 89 ARG A CA 1
ATOM 673 C C . ARG A 1 89 ? -15.664 -13.713 -8.572 1.00 86.31 89 ARG A C 1
ATOM 675 O O . ARG A 1 89 ? -16.472 -13.138 -9.294 1.00 86.31 89 ARG A O 1
ATOM 682 N N . VAL A 1 90 ? -14.439 -14.061 -8.951 1.00 87.69 90 VAL A N 1
ATOM 683 C CA . VAL A 1 90 ? -13.852 -13.807 -10.271 1.00 87.69 90 VAL A CA 1
ATOM 684 C C . VAL A 1 90 ? -13.838 -15.075 -11.121 1.00 87.69 90 VAL A C 1
ATOM 686 O O . VAL A 1 90 ? -13.787 -16.190 -10.594 1.00 87.69 90 VAL A O 1
ATOM 689 N N . GLN A 1 91 ? -13.888 -14.905 -12.434 1.00 86.75 91 GLN A N 1
ATOM 690 C CA . GLN A 1 91 ? -13.734 -15.963 -13.426 1.00 86.75 91 GLN A CA 1
ATOM 691 C C . GLN A 1 91 ? -12.363 -15.877 -14.101 1.00 86.75 91 GLN A C 1
ATOM 693 O O . GLN A 1 91 ? -11.656 -14.875 -14.002 1.00 86.75 91 GLN A O 1
ATOM 698 N N . ASP A 1 92 ? -11.976 -16.957 -14.778 1.00 83.81 92 ASP A N 1
ATOM 699 C CA . ASP A 1 92 ? -10.754 -16.970 -15.579 1.00 83.81 92 ASP A CA 1
ATOM 700 C C . ASP A 1 92 ? -10.825 -15.901 -16.682 1.00 83.81 92 ASP A C 1
ATOM 702 O O . ASP A 1 92 ? -11.823 -15.800 -17.397 1.00 83.81 92 ASP A O 1
ATOM 706 N N . GLY A 1 93 ? -9.771 -15.091 -16.791 1.00 84.44 93 GLY A N 1
ATOM 707 C CA . GLY A 1 93 ? -9.699 -13.963 -17.723 1.00 84.44 93 GLY A CA 1
ATOM 708 C C . GLY A 1 93 ? -10.365 -12.661 -17.259 1.00 84.44 93 GLY A C 1
ATOM 709 O O . GLY A 1 93 ? -10.320 -11.682 -18.009 1.00 84.44 93 GLY A O 1
ATOM 710 N N . ASP A 1 94 ? -10.949 -12.600 -16.056 1.00 85.75 94 ASP A N 1
ATOM 711 C CA . ASP A 1 94 ? -11.514 -11.348 -15.542 1.00 85.75 94 ASP A CA 1
ATOM 712 C C . ASP A 1 94 ? -10.414 -10.297 -15.286 1.00 85.75 94 ASP A C 1
ATOM 714 O O . ASP A 1 94 ? -9.409 -10.592 -14.628 1.00 85.75 94 ASP A O 1
ATOM 718 N N . PRO A 1 95 ? -10.591 -9.041 -15.744 1.00 84.25 95 PRO A N 1
ATOM 719 C CA . PRO A 1 95 ? -9.672 -7.966 -15.405 1.00 84.25 95 PRO A CA 1
ATOM 720 C C . PRO A 1 95 ? -9.829 -7.595 -13.926 1.00 84.25 95 PRO A C 1
ATOM 722 O O . PRO A 1 95 ? -10.911 -7.208 -13.482 1.00 84.25 95 PRO A O 1
ATOM 725 N N . VAL A 1 96 ? -8.732 -7.670 -13.172 1.00 87.19 96 VAL A N 1
ATOM 726 C CA . VAL A 1 96 ? -8.687 -7.326 -11.744 1.00 87.19 96 VAL A CA 1
ATOM 727 C C . VAL A 1 96 ? -7.708 -6.187 -11.488 1.00 87.19 96 VAL A C 1
ATOM 729 O O . VAL A 1 96 ? -6.627 -6.127 -12.072 1.00 87.19 96 VAL A O 1
ATOM 732 N N . ASN A 1 97 ? -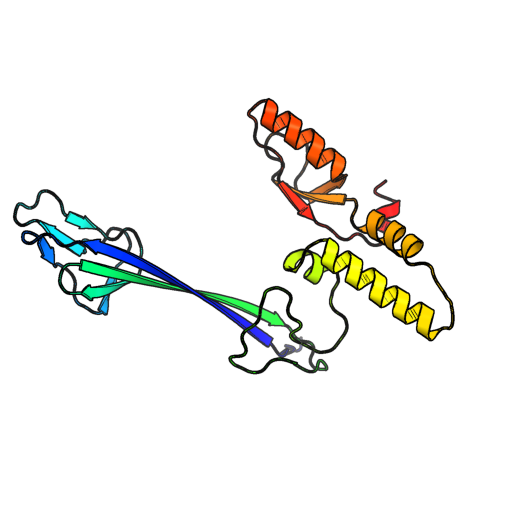8.077 -5.277 -10.590 1.00 81.31 97 ASN A N 1
ATOM 733 C CA . ASN A 1 97 ? -7.211 -4.201 -10.125 1.00 81.31 97 ASN A CA 1
ATOM 734 C C . ASN A 1 97 ? -6.610 -4.546 -8.756 1.00 81.31 97 ASN A C 1
ATOM 736 O O . ASN A 1 97 ? -7.196 -5.320 -7.991 1.00 81.31 97 ASN A O 1
ATOM 740 N N . PRO A 1 98 ? -5.464 -3.940 -8.391 1.00 74.50 98 PRO A N 1
ATOM 741 C CA . PRO A 1 98 ? -4.908 -4.079 -7.054 1.00 74.50 98 PRO A CA 1
ATOM 742 C C . PRO A 1 98 ? -5.943 -3.816 -5.949 1.00 74.50 98 PRO A C 1
ATOM 744 O O . PRO A 1 98 ? -6.562 -2.753 -5.860 1.00 74.50 98 PRO A O 1
ATOM 747 N N . GLY A 1 99 ? -6.117 -4.824 -5.094 1.00 73.50 99 GLY A N 1
ATOM 748 C CA . GLY A 1 99 ? -7.035 -4.811 -3.959 1.00 73.50 99 GLY A CA 1
ATOM 749 C C . GLY A 1 99 ? -8.448 -5.313 -4.257 1.00 73.50 99 GLY A C 1
ATOM 750 O O . GLY A 1 99 ? -9.243 -5.380 -3.321 1.00 73.50 99 GLY A O 1
ATOM 751 N N . ASP A 1 100 ? -8.787 -5.650 -5.504 1.00 82.06 100 ASP A N 1
ATOM 752 C CA . ASP A 1 100 ? -10.086 -6.242 -5.827 1.00 82.06 100 ASP A CA 1
ATOM 753 C C . ASP A 1 100 ? -10.324 -7.552 -5.077 1.00 82.06 100 ASP A C 1
ATOM 755 O O . ASP A 1 100 ? -9.423 -8.355 -4.836 1.00 82.06 100 ASP A O 1
ATOM 759 N N . GLN A 1 101 ? -11.574 -7.739 -4.662 1.00 81.81 101 GLN A N 1
ATOM 760 C CA . GLN A 1 101 ? -11.950 -8.865 -3.830 1.00 81.81 101 GLN A CA 1
ATOM 761 C C . GLN A 1 101 ? -12.156 -10.111 -4.694 1.00 81.81 101 GLN A C 1
ATOM 763 O O . GLN A 1 101 ? -13.147 -10.217 -5.415 1.00 81.81 101 GLN A O 1
ATOM 768 N N . LEU A 1 102 ? -11.241 -11.071 -4.570 1.00 85.12 102 LEU A N 1
ATOM 769 C CA . LEU A 1 102 ? -11.253 -12.305 -5.362 1.00 85.12 102 LEU A CA 1
ATOM 770 C C . LEU A 1 102 ? -12.210 -13.363 -4.798 1.00 85.12 102 LEU A C 1
ATOM 772 O O . LEU A 1 102 ? -12.696 -14.218 -5.535 1.00 85.12 102 LEU A O 1
ATOM 776 N N . THR A 1 103 ? -12.497 -13.312 -3.497 1.00 84.62 103 THR A N 1
ATOM 777 C CA . THR A 1 103 ? -13.332 -14.290 -2.786 1.00 84.62 103 THR A CA 1
ATOM 778 C C . THR A 1 103 ? -14.351 -13.610 -1.887 1.00 84.62 103 THR A C 1
ATOM 780 O O . THR A 1 103 ? -14.092 -12.536 -1.351 1.00 84.62 103 THR A O 1
ATOM 783 N N . ASP A 1 104 ? -15.494 -14.248 -1.663 1.00 76.69 104 ASP A N 1
ATOM 784 C CA . ASP A 1 104 ? -16.463 -13.823 -0.658 1.00 76.69 104 ASP A CA 1
ATOM 785 C C . ASP A 1 104 ? -15.868 -13.885 0.757 1.00 76.69 104 ASP A C 1
ATOM 787 O O . ASP A 1 104 ? -14.976 -14.687 1.043 1.00 76.69 104 ASP A O 1
ATOM 791 N N . GLY A 1 105 ? -16.380 -13.031 1.645 1.00 75.19 105 GLY A N 1
ATOM 792 C CA . GLY A 1 105 ? -15.928 -12.907 3.031 1.00 75.19 105 GLY A CA 1
ATOM 793 C C . GLY A 1 105 ? -15.477 -11.493 3.389 1.00 75.19 105 GLY A C 1
ATOM 794 O O . GLY A 1 105 ? -15.618 -10.558 2.600 1.00 75.19 105 GLY A O 1
ATOM 795 N N . SER A 1 106 ? -14.958 -11.337 4.604 1.00 74.50 106 SER A N 1
ATOM 796 C CA . SER A 1 106 ? -14.372 -10.077 5.063 1.00 74.50 106 SER A CA 1
ATOM 797 C C . SER A 1 106 ? -12.975 -9.900 4.471 1.00 74.50 106 SER A C 1
ATOM 799 O O . SER A 1 106 ? -12.205 -10.854 4.386 1.00 74.50 106 SER A O 1
ATOM 801 N N . LEU A 1 107 ? -12.654 -8.673 4.069 1.00 81.50 107 LEU A N 1
ATOM 802 C CA . LEU A 1 107 ? -11.318 -8.314 3.600 1.00 81.50 107 LEU A CA 1
ATOM 803 C C . LEU A 1 107 ? -10.332 -8.283 4.772 1.00 81.50 107 LEU A C 1
ATOM 805 O O . LEU A 1 107 ? -10.680 -7.781 5.843 1.00 81.50 107 LEU A O 1
ATOM 809 N N . ASP A 1 108 ? -9.100 -8.751 4.556 1.00 84.50 108 ASP A N 1
ATOM 810 C CA . ASP A 1 108 ? -8.023 -8.563 5.528 1.00 84.50 108 ASP A CA 1
ATOM 811 C C . ASP A 1 108 ? -7.593 -7.080 5.538 1.00 84.50 108 ASP A C 1
ATOM 813 O O . ASP A 1 108 ? -7.137 -6.554 4.515 1.00 84.50 108 ASP A O 1
ATOM 817 N N . PRO A 1 109 ? -7.713 -6.369 6.674 1.00 88.69 109 PRO A N 1
ATOM 818 C CA . PRO A 1 109 ? -7.321 -4.967 6.761 1.00 88.69 109 PRO A CA 1
ATOM 819 C C . PRO A 1 109 ? -5.834 -4.702 6.471 1.00 88.69 109 PRO A C 1
ATOM 821 O O . PRO A 1 109 ? -5.506 -3.610 6.009 1.00 88.69 109 PRO A O 1
ATOM 824 N N . GLN A 1 110 ? -4.931 -5.654 6.734 1.00 87.31 110 GLN A N 1
ATOM 825 C CA . GLN A 1 110 ? -3.511 -5.523 6.392 1.00 87.31 110 GLN A CA 1
ATOM 826 C C . GLN A 1 110 ? -3.290 -5.623 4.882 1.00 87.31 110 GLN A C 1
ATOM 828 O O . GLN A 1 110 ? -2.556 -4.811 4.323 1.00 87.31 110 GLN A O 1
ATOM 833 N N . GLU A 1 111 ? -3.964 -6.545 4.196 1.00 84.62 111 GLU A N 1
ATOM 834 C CA . GLU A 1 111 ? -3.877 -6.634 2.733 1.00 84.62 111 GLU A CA 1
ATOM 835 C C . GLU A 1 111 ? -4.449 -5.382 2.064 1.00 84.62 111 GLU A C 1
ATOM 837 O O . GLU A 1 111 ? -3.852 -4.831 1.138 1.00 84.62 111 GLU A O 1
ATOM 842 N N . VAL A 1 112 ? -5.566 -4.865 2.584 1.00 89.19 112 VAL A N 1
ATOM 843 C CA . VAL A 1 112 ? -6.155 -3.610 2.102 1.00 89.19 112 VAL A CA 1
ATOM 844 C C . VAL A 1 112 ? -5.222 -2.423 2.356 1.00 89.19 112 VAL A C 1
ATOM 846 O O . VAL A 1 112 ? -5.170 -1.520 1.522 1.00 89.19 112 VAL A O 1
ATOM 849 N N . LEU A 1 113 ? -4.441 -2.426 3.444 1.00 90.44 113 LEU A N 1
ATOM 850 C CA . LEU A 1 113 ? -3.454 -1.374 3.720 1.00 90.44 113 LEU A CA 1
ATOM 851 C C . LEU A 1 113 ? -2.389 -1.323 2.635 1.00 90.44 113 LEU A C 1
ATOM 853 O O . LEU A 1 113 ? -2.082 -0.247 2.127 1.00 90.44 113 LEU A O 1
ATOM 857 N N . LEU A 1 114 ? -1.862 -2.491 2.280 1.00 86.81 11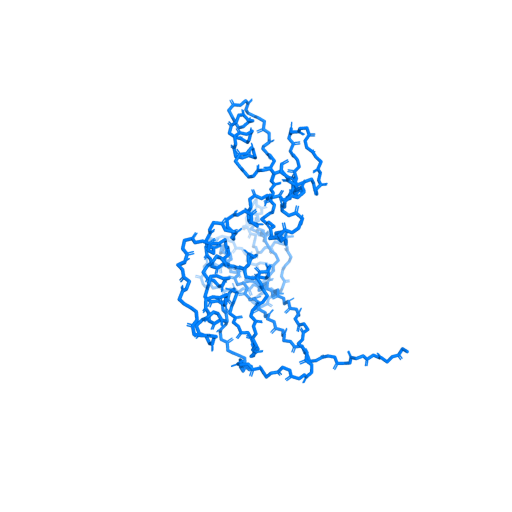4 LEU A N 1
ATOM 858 C CA . LEU A 1 114 ? -0.798 -2.631 1.297 1.00 86.81 114 LEU A CA 1
ATOM 859 C C . LEU A 1 114 ? -1.293 -2.359 -0.125 1.00 86.81 114 LEU A C 1
ATOM 861 O O . LEU A 1 114 ? -0.589 -1.730 -0.906 1.00 86.81 114 LEU A O 1
ATOM 865 N N . ALA A 1 115 ? -2.506 -2.804 -0.457 1.00 85.88 115 ALA A N 1
ATOM 866 C CA . ALA A 1 115 ? -3.041 -2.689 -1.809 1.00 85.88 115 ALA A CA 1
ATOM 867 C C . ALA A 1 115 ? -3.717 -1.338 -2.095 1.00 85.88 115 ALA A C 1
ATOM 869 O O . ALA A 1 115 ? -3.618 -0.823 -3.206 1.00 85.88 115 ALA A O 1
ATOM 870 N N . ARG A 1 116 ? -4.446 -0.779 -1.119 1.00 87.06 116 ARG A N 1
ATOM 871 C CA . ARG A 1 116 ? -5.338 0.385 -1.305 1.00 87.06 116 ARG A CA 1
ATOM 872 C C . ARG A 1 116 ? -5.016 1.566 -0.385 1.00 87.06 116 ARG A C 1
ATOM 874 O O . ARG A 1 116 ? -5.636 2.623 -0.503 1.00 87.06 116 ARG A O 1
ATOM 881 N N . GLY A 1 117 ? -4.056 1.412 0.523 1.00 90.25 117 GLY A N 1
ATOM 882 C CA . GLY A 1 117 ? -3.597 2.474 1.408 1.00 90.25 117 GLY A CA 1
ATOM 883 C C . GLY A 1 117 ? -4.499 2.735 2.618 1.00 90.25 117 GLY A C 1
ATOM 884 O O . GLY A 1 117 ? -5.551 2.129 2.833 1.00 90.25 117 GLY A O 1
ATOM 885 N N . ARG A 1 118 ? -4.059 3.687 3.445 1.00 91.25 118 ARG A N 1
ATOM 886 C CA . ARG A 1 118 ? -4.630 3.953 4.776 1.00 91.25 118 ARG A CA 1
ATOM 887 C C . ARG A 1 118 ? -6.095 4.357 4.758 1.00 91.25 118 ARG A C 1
ATOM 889 O O . ARG A 1 118 ? -6.851 3.904 5.608 1.00 91.25 118 ARG A O 1
ATOM 896 N N . GLU A 1 119 ? -6.492 5.232 3.838 1.00 92.06 119 GLU A N 1
ATOM 897 C CA . GLU A 1 119 ? -7.870 5.729 3.800 1.00 92.06 119 GLU A CA 1
ATOM 898 C C . GLU A 1 119 ? -8.871 4.611 3.506 1.00 92.06 119 GLU A C 1
ATOM 900 O O . GLU A 1 119 ? -9.960 4.595 4.079 1.00 92.06 119 GLU A O 1
ATOM 905 N N . ALA A 1 120 ? -8.495 3.666 2.638 1.00 91.50 120 ALA A N 1
ATOM 906 C CA . ALA A 1 120 ? -9.321 2.512 2.317 1.00 91.50 120 ALA A CA 1
ATOM 907 C C . ALA A 1 120 ? -9.491 1.601 3.540 1.00 91.50 120 ALA A C 1
ATOM 909 O O . ALA A 1 120 ? -10.611 1.205 3.854 1.00 91.50 120 ALA A O 1
ATOM 910 N N . VAL A 1 121 ? -8.406 1.342 4.278 1.00 92.75 121 VAL A N 1
ATOM 911 C CA . VAL A 1 121 ? -8.451 0.565 5.529 1.00 92.75 121 VAL A CA 1
ATOM 912 C C . VAL A 1 121 ? -9.260 1.264 6.607 1.00 92.75 121 VAL A C 1
ATOM 914 O O . VAL A 1 121 ? -10.020 0.615 7.317 1.00 92.75 121 VAL A O 1
ATOM 917 N N . GLN A 1 122 ? -9.123 2.585 6.739 1.00 93.31 122 GLN A N 1
ATOM 918 C CA . GLN A 1 122 ? -9.905 3.352 7.704 1.00 93.31 122 GLN A CA 1
ATOM 919 C C . GLN A 1 122 ? -11.399 3.221 7.437 1.00 93.31 122 GLN A C 1
ATOM 921 O O . GLN A 1 122 ? -12.142 2.892 8.358 1.00 93.31 122 GLN A O 1
ATOM 926 N N . ARG A 1 123 ? -11.822 3.424 6.185 1.00 92.56 123 ARG A N 1
ATOM 927 C CA . ARG A 1 123 ? -13.224 3.263 5.782 1.00 92.56 123 ARG A CA 1
ATOM 928 C C . ARG A 1 123 ? -13.716 1.841 6.033 1.00 92.56 123 ARG A C 1
ATOM 930 O O . ARG A 1 123 ? -14.728 1.678 6.700 1.00 92.56 123 ARG A O 1
ATOM 937 N N . LEU A 1 124 ? -12.946 0.837 5.606 1.00 92.06 124 LEU A N 1
ATOM 938 C CA . LEU A 1 124 ? -13.259 -0.574 5.839 1.00 92.06 124 LEU A CA 1
ATOM 939 C C . LEU A 1 124 ? -13.496 -0.866 7.327 1.00 92.06 124 LEU A C 1
ATOM 941 O O . LEU A 1 124 ? -14.533 -1.406 7.694 1.00 92.06 124 LEU A O 1
ATOM 945 N N . LEU A 1 125 ? -12.556 -0.484 8.196 1.00 92.50 125 LEU A N 1
ATOM 946 C CA . LEU A 1 125 ? -12.656 -0.756 9.631 1.00 92.50 125 LEU A CA 1
ATOM 947 C C . LEU A 1 125 ? -13.822 -0.008 10.284 1.00 92.50 125 LEU A C 1
ATOM 949 O O . LEU A 1 125 ? -14.490 -0.566 11.154 1.00 92.50 125 LEU A O 1
ATOM 953 N N . VAL A 1 126 ? -14.075 1.239 9.880 1.00 93.12 126 VAL A N 1
ATOM 954 C CA . VAL A 1 126 ? -15.220 2.009 10.380 1.00 93.12 126 VAL A CA 1
ATOM 955 C C . VAL A 1 126 ? -16.529 1.340 9.965 1.00 93.12 126 VAL A C 1
ATOM 957 O O . VAL A 1 126 ? -17.373 1.108 10.827 1.00 93.12 126 VAL A O 1
ATOM 960 N N . ASP A 1 127 ? -16.678 0.966 8.694 1.00 91.31 127 ASP A N 1
ATOM 961 C CA . ASP A 1 127 ? -17.899 0.351 8.170 1.00 91.31 127 ASP A CA 1
ATOM 962 C C . ASP A 1 127 ? -18.199 -1.007 8.815 1.00 91.31 127 ASP A C 1
ATOM 964 O O . ASP A 1 127 ? -19.338 -1.247 9.225 1.00 91.31 127 ASP A O 1
ATOM 968 N N . GLU A 1 128 ? -17.187 -1.865 8.971 1.00 90.50 128 GLU A N 1
ATOM 969 C CA . GLU A 1 128 ? -17.322 -3.187 9.597 1.00 90.50 128 GLU A CA 1
ATOM 970 C C . GLU A 1 128 ? -17.717 -3.078 11.076 1.00 90.50 128 GLU A C 1
ATOM 972 O O . GLU A 1 128 ? -18.678 -3.706 11.531 1.00 90.50 128 GLU A O 1
ATOM 977 N N . VAL A 1 129 ? -17.038 -2.217 11.843 1.00 90.38 129 VAL A N 1
ATOM 978 C CA . VAL A 1 129 ? -17.371 -2.000 13.259 1.00 90.38 129 VAL A CA 1
ATOM 979 C C . VAL A 1 129 ? -18.772 -1.400 13.390 1.00 90.38 129 VAL A C 1
ATOM 981 O O . VAL A 1 129 ? -19.568 -1.837 14.228 1.00 90.38 129 VAL A O 1
ATOM 984 N N . GLN A 1 130 ? -19.111 -0.432 12.540 1.00 89.38 130 GLN A N 1
ATOM 985 C CA . GLN A 1 130 ? -20.415 0.218 12.549 1.00 89.38 130 GLN A CA 1
ATOM 986 C C . GLN A 1 130 ? -21.535 -0.766 12.177 1.00 89.38 130 GLN A C 1
ATOM 988 O O . GLN A 1 130 ? -22.599 -0.727 12.794 1.00 89.38 130 GLN A O 1
ATOM 993 N N . ALA A 1 131 ? -21.316 -1.684 11.231 1.00 89.06 131 ALA A N 1
ATOM 994 C CA . ALA A 1 131 ? -22.279 -2.729 10.882 1.00 89.06 131 ALA A CA 1
ATOM 995 C C . ALA A 1 131 ? -22.622 -3.623 12.086 1.00 89.06 131 ALA A C 1
ATOM 997 O O . ALA A 1 131 ? -23.801 -3.903 12.329 1.00 89.06 131 ALA A O 1
ATOM 998 N N . VAL A 1 132 ? -21.623 -3.988 12.897 1.00 89.19 132 VAL A N 1
ATOM 999 C CA . VAL A 1 132 ? -21.829 -4.766 14.128 1.00 89.19 132 VAL A CA 1
ATOM 1000 C C . VAL A 1 132 ? -22.671 -3.982 15.141 1.00 89.19 132 VAL A C 1
ATOM 1002 O O . VAL A 1 132 ? -23.681 -4.503 15.617 1.00 89.19 132 VAL A O 1
ATOM 1005 N N . TYR A 1 133 ? -22.346 -2.717 15.425 1.00 88.94 133 TYR A N 1
ATOM 1006 C CA . TYR A 1 133 ? -23.145 -1.899 16.354 1.00 88.94 133 TYR A CA 1
ATOM 1007 C C . TYR A 1 133 ? -24.578 -1.663 15.859 1.00 88.94 133 TYR A C 1
ATOM 1009 O O . TYR A 1 133 ? -25.526 -1.813 16.636 1.00 88.94 133 TYR A O 1
ATOM 1017 N N . ARG A 1 134 ? -24.755 -1.385 14.559 1.00 87.75 134 ARG A N 1
ATOM 1018 C CA . ARG A 1 134 ? -26.081 -1.244 13.935 1.00 87.75 134 ARG A CA 1
ATOM 1019 C C . ARG A 1 134 ? -26.916 -2.512 14.113 1.00 87.75 134 ARG A C 1
ATOM 1021 O O . ARG A 1 134 ? -28.085 -2.411 14.474 1.00 87.75 134 ARG A O 1
ATOM 1028 N N . SER A 1 135 ? -26.327 -3.694 13.911 1.00 89.25 135 SER A N 1
ATOM 1029 C CA . SER A 1 135 ? -27.031 -4.975 14.088 1.00 89.25 135 SER A CA 1
ATOM 1030 C C . SER A 1 135 ? -27.464 -5.243 15.534 1.00 89.25 135 SER A C 1
ATOM 1032 O O . SER A 1 135 ? -28.466 -5.916 15.762 1.00 89.25 135 SER A O 1
ATOM 1034 N N . GLN A 1 136 ? -26.758 -4.665 16.509 1.00 88.12 136 GLN A N 1
ATOM 1035 C CA . GLN A 1 136 ? -27.103 -4.727 17.932 1.00 88.12 136 GLN A CA 1
ATOM 1036 C C . GLN A 1 136 ? -28.056 -3.599 18.366 1.00 88.12 136 GLN A C 1
ATOM 1038 O O . GLN A 1 136 ? -28.396 -3.497 19.544 1.00 88.12 136 GLN A O 1
ATOM 1043 N N . GLY A 1 137 ? -28.492 -2.741 17.436 1.00 87.44 137 GLY A N 1
ATOM 1044 C CA . GLY A 1 137 ? -29.384 -1.614 17.716 1.00 87.44 137 GLY A CA 1
ATOM 1045 C C . GLY A 1 137 ? -28.717 -0.452 18.460 1.00 87.44 137 GLY A C 1
ATOM 1046 O O . GLY A 1 137 ? -29.416 0.411 18.991 1.00 87.44 137 GLY A O 1
ATOM 1047 N N . VAL A 1 138 ? -27.383 -0.411 18.511 1.00 87.94 138 VAL A N 1
ATOM 1048 C CA . VAL A 1 138 ? -26.623 0.655 19.173 1.00 87.94 138 VAL A CA 1
ATOM 1049 C C . VAL A 1 138 ? -26.207 1.694 18.137 1.00 87.94 138 VAL A C 1
ATOM 1051 O O . VAL A 1 138 ? -25.535 1.383 17.154 1.00 87.94 138 VAL A O 1
ATOM 1054 N N . VAL A 1 139 ? -26.594 2.952 18.360 1.00 81.44 139 VAL A N 1
ATOM 1055 C CA . VAL A 1 139 ? -26.164 4.077 17.521 1.00 81.44 139 VAL A CA 1
ATOM 1056 C C . VAL A 1 139 ? -24.811 4.576 18.029 1.00 81.44 139 VAL A C 1
ATOM 1058 O O . VAL A 1 139 ? -24.738 5.237 19.064 1.00 81.44 139 VAL A O 1
ATOM 1061 N N . THR A 1 140 ? -23.744 4.269 17.294 1.00 78.38 140 THR A N 1
ATOM 1062 C CA . THR A 1 140 ? -22.381 4.736 17.588 1.00 78.38 140 THR A CA 1
ATOM 1063 C C . THR A 1 140 ? -22.010 5.880 16.649 1.00 78.38 140 THR A C 1
ATOM 1065 O O . THR A 1 140 ? -22.356 5.856 15.470 1.00 78.38 140 THR A O 1
ATOM 1068 N N . ASN A 1 141 ? -21.318 6.902 17.156 1.00 83.69 141 ASN A N 1
ATOM 1069 C CA . ASN A 1 141 ? -20.799 7.976 16.310 1.00 83.69 141 ASN A CA 1
ATOM 1070 C C . ASN A 1 141 ? -19.464 7.556 15.680 1.00 83.69 141 ASN A C 1
ATOM 1072 O O . ASN A 1 141 ? -18.526 7.221 16.411 1.00 83.69 141 ASN A O 1
ATOM 1076 N N . ASP A 1 142 ? -19.372 7.653 14.354 1.00 84.06 142 ASP A N 1
ATOM 1077 C CA . ASP A 1 142 ? -18.205 7.261 13.556 1.00 84.06 142 ASP A CA 1
ATOM 1078 C C . ASP A 1 142 ? -16.897 7.884 14.074 1.00 84.06 142 ASP A C 1
ATOM 1080 O O . ASP A 1 142 ? -15.867 7.213 14.117 1.00 84.06 142 ASP A O 1
ATOM 1084 N N . LYS A 1 143 ? -16.945 9.116 14.608 1.00 89.38 143 LYS A N 1
ATOM 1085 C CA . LYS A 1 143 ? -15.771 9.825 15.151 1.00 89.38 143 LYS A CA 1
ATOM 1086 C C . LYS A 1 143 ? -15.028 9.032 16.226 1.00 89.38 143 LYS A C 1
ATOM 1088 O O . LYS A 1 143 ? -13.810 9.145 16.338 1.00 89.38 143 LYS A O 1
ATOM 1093 N N . HIS A 1 144 ? -15.733 8.253 17.047 1.00 89.31 144 HIS A N 1
ATOM 1094 C CA . HIS A 1 144 ? -15.080 7.449 18.083 1.00 89.31 144 HIS A CA 1
ATOM 1095 C C . HIS A 1 144 ? -14.283 6.297 17.476 1.00 89.31 144 HIS A C 1
ATOM 1097 O O . HIS A 1 144 ? -13.153 6.044 17.893 1.00 89.31 144 HIS A O 1
ATOM 1103 N N . ILE A 1 145 ? -14.856 5.636 16.471 1.00 91.06 145 ILE A N 1
ATOM 1104 C CA . ILE A 1 145 ? -14.214 4.526 15.771 1.00 91.06 145 ILE A CA 1
ATOM 1105 C C . ILE A 1 145 ? -13.021 5.059 14.974 1.00 91.06 145 ILE A C 1
ATOM 1107 O O . ILE A 1 145 ? -11.921 4.525 15.088 1.00 91.06 145 ILE A O 1
ATOM 1111 N N . GLU A 1 146 ? -13.190 6.174 14.264 1.00 92.19 146 GLU A N 1
ATOM 1112 C CA . GLU A 1 146 ? -12.116 6.835 13.518 1.00 92.19 146 GLU A CA 1
ATOM 1113 C C . GLU A 1 146 ? -10.917 7.189 14.404 1.00 92.19 146 GLU A C 1
ATOM 1115 O O . GLU A 1 146 ? -9.769 6.976 14.010 1.00 92.19 146 GLU A O 1
ATOM 1120 N N . VAL A 1 147 ? -11.155 7.699 15.617 1.00 92.50 147 VAL A N 1
ATOM 1121 C CA . VAL A 1 147 ? -10.079 8.021 16.565 1.00 92.50 147 VAL A CA 1
ATOM 1122 C C . VAL A 1 147 ? -9.312 6.764 16.984 1.00 92.50 147 VAL A C 1
ATOM 1124 O O . VAL A 1 147 ? -8.082 6.811 17.053 1.00 92.50 147 VAL A O 1
ATOM 1127 N N . ILE A 1 148 ? -9.998 5.641 17.214 1.00 91.50 148 ILE A N 1
ATOM 1128 C CA . ILE A 1 148 ? -9.358 4.359 17.551 1.00 91.50 148 ILE A CA 1
ATOM 1129 C C . ILE A 1 148 ? -8.533 3.852 16.364 1.00 91.50 148 ILE A C 1
ATOM 1131 O O . ILE A 1 148 ? -7.344 3.569 16.514 1.00 91.50 148 ILE A O 1
ATOM 1135 N N . VAL A 1 149 ? -9.126 3.801 15.168 1.00 92.31 149 VAL A N 1
ATOM 1136 C CA . VAL A 1 149 ? -8.441 3.321 13.958 1.00 92.31 149 VAL A CA 1
ATOM 1137 C C . VAL A 1 149 ? -7.243 4.212 13.613 1.00 92.31 149 VAL A C 1
ATOM 1139 O O . VAL A 1 149 ? -6.191 3.726 13.197 1.00 92.31 149 VAL A O 1
ATOM 1142 N N . ARG A 1 150 ? -7.338 5.525 13.855 1.00 90.94 150 ARG A N 1
ATOM 1143 C CA . ARG A 1 150 ? -6.205 6.447 13.715 1.00 90.94 150 ARG A CA 1
ATOM 1144 C C . ARG A 1 150 ? -5.031 6.071 14.621 1.00 90.94 150 ARG A C 1
ATOM 1146 O O . ARG A 1 150 ? -3.894 6.208 14.177 1.00 90.94 150 ARG A O 1
ATOM 1153 N N . GLN A 1 151 ? -5.279 5.615 15.852 1.00 91.25 151 GLN A N 1
ATOM 1154 C CA . GLN A 1 151 ? -4.207 5.144 16.740 1.00 91.25 151 GLN A CA 1
ATOM 1155 C C . GLN A 1 151 ? -3.606 3.820 16.259 1.00 91.25 151 GLN A C 1
ATOM 1157 O O . GLN A 1 151 ? -2.391 3.650 16.316 1.00 91.25 151 GLN A O 1
ATOM 1162 N N . MET A 1 152 ? -4.423 2.916 15.715 1.00 93.25 152 MET A N 1
ATOM 1163 C CA . MET A 1 152 ? -3.949 1.643 15.154 1.00 93.25 152 MET A CA 1
ATOM 1164 C C . MET A 1 152 ? -3.010 1.827 13.948 1.00 93.25 152 MET A C 1
ATOM 1166 O O . MET A 1 152 ? -2.103 1.024 13.755 1.00 93.25 152 MET A O 1
ATOM 1170 N N . LEU A 1 153 ? -3.195 2.901 13.171 1.00 92.69 153 LEU A N 1
ATOM 1171 C CA . LEU A 1 153 ? -2.380 3.268 12.001 1.00 92.69 153 LEU A CA 1
ATOM 1172 C C . LEU A 1 153 ? -1.302 4.327 12.314 1.00 92.69 153 LEU A C 1
ATOM 1174 O O . LEU A 1 153 ? -0.839 5.044 11.424 1.00 92.69 153 LEU A O 1
ATOM 1178 N N . ARG A 1 154 ? -0.964 4.562 13.583 1.00 92.00 154 ARG A N 1
ATOM 1179 C CA . ARG A 1 154 ? -0.062 5.667 13.957 1.00 92.00 154 ARG A CA 1
ATOM 1180 C C . ARG A 1 154 ? 1.412 5.380 13.652 1.00 92.00 154 ARG A C 1
ATOM 1182 O O . ARG A 1 154 ? 2.165 6.310 13.362 1.00 92.00 154 ARG A O 1
ATOM 1189 N N . ARG A 1 155 ? 1.804 4.111 13.742 1.00 92.69 155 ARG A N 1
ATOM 1190 C CA . ARG A 1 155 ? 3.185 3.650 13.596 1.00 92.69 155 ARG A CA 1
ATOM 1191 C C . ARG A 1 155 ? 3.448 3.147 12.178 1.00 92.69 155 ARG A C 1
ATOM 1193 O O . ARG A 1 155 ? 2.536 2.690 11.495 1.00 92.69 155 ARG A O 1
ATOM 1200 N N . VAL A 1 156 ? 4.710 3.210 11.792 1.00 94.31 156 VAL A N 1
ATOM 1201 C CA . VAL A 1 156 ? 5.272 2.623 10.571 1.00 94.31 156 VAL A CA 1
ATOM 1202 C C . VAL A 1 156 ? 6.458 1.751 10.967 1.00 94.31 156 VAL A C 1
ATOM 1204 O O . VAL A 1 156 ? 7.057 1.979 12.020 1.00 94.31 156 VAL A O 1
ATOM 1207 N N . SER A 1 157 ? 6.759 0.730 10.171 1.00 95.06 157 SER A N 1
ATOM 1208 C CA . SER A 1 157 ? 7.933 -0.123 10.370 1.00 95.06 157 SER A CA 1
ATOM 1209 C C . SER A 1 157 ? 9.022 0.297 9.394 1.00 95.06 157 SER A C 1
ATOM 1211 O O . SER A 1 157 ? 8.737 0.403 8.205 1.00 95.06 157 SER A O 1
ATOM 1213 N N . ILE A 1 158 ? 10.233 0.565 9.882 1.00 96.62 158 ILE A N 1
ATOM 1214 C CA . ILE A 1 158 ? 11.362 0.930 9.017 1.00 96.62 158 ILE A CA 1
ATOM 1215 C C . ILE A 1 158 ? 11.700 -0.232 8.083 1.00 96.62 158 ILE A C 1
ATOM 1217 O O . ILE A 1 158 ? 11.890 -1.357 8.542 1.00 96.62 158 ILE A O 1
ATOM 1221 N N . ASP A 1 159 ? 11.777 0.060 6.790 1.00 95.38 159 ASP A N 1
ATOM 1222 C CA . ASP A 1 159 ? 12.210 -0.882 5.758 1.00 95.38 159 ASP A CA 1
ATOM 1223 C C . ASP A 1 159 ? 13.707 -0.694 5.481 1.00 95.38 159 ASP A C 1
ATOM 1225 O O . ASP A 1 159 ? 14.489 -1.627 5.656 1.00 95.38 159 ASP A O 1
ATOM 1229 N N . ASP A 1 160 ? 14.117 0.547 5.203 1.00 95.44 160 ASP A N 1
ATOM 1230 C CA . ASP A 1 160 ? 15.518 0.963 5.088 1.00 95.44 160 ASP A CA 1
ATOM 1231 C C . ASP A 1 160 ? 15.779 2.180 5.993 1.00 95.44 160 ASP A C 1
ATOM 1233 O O . ASP A 1 160 ? 15.083 3.191 5.855 1.00 95.44 160 ASP A O 1
ATOM 1237 N N . PRO A 1 161 ? 16.735 2.123 6.935 1.00 94.19 161 PRO A N 1
ATOM 1238 C CA . PRO A 1 161 ? 17.054 3.262 7.789 1.00 94.19 161 PRO A CA 1
ATOM 1239 C C . PRO A 1 161 ? 17.764 4.422 7.070 1.00 94.19 161 PRO A C 1
ATOM 1241 O O . PRO A 1 161 ? 17.763 5.530 7.613 1.00 94.19 161 PRO A O 1
ATOM 1244 N N . GLY A 1 162 ? 18.345 4.224 5.882 1.00 93.38 162 GLY A N 1
ATOM 1245 C CA . GLY A 1 162 ? 19.157 5.248 5.215 1.00 93.38 162 GLY A CA 1
ATOM 1246 C C . GLY A 1 162 ? 20.297 5.745 6.115 1.00 93.38 162 G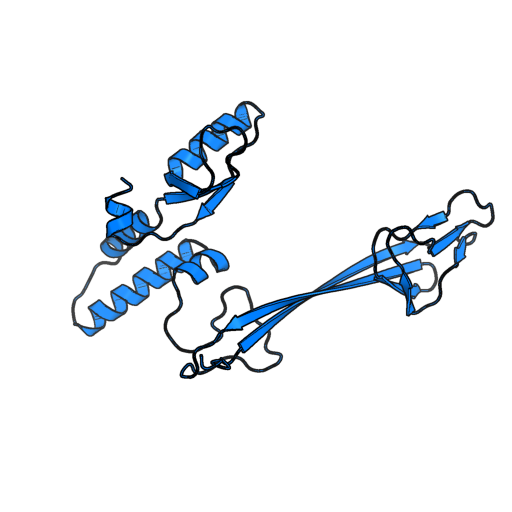LY A C 1
ATOM 1247 O O . GLY A 1 162 ? 20.971 4.950 6.771 1.00 93.38 162 GLY A O 1
ATOM 1248 N N . ASP A 1 163 ? 20.462 7.066 6.205 1.00 92.50 163 ASP A N 1
ATOM 1249 C CA . ASP A 1 163 ? 21.455 7.714 7.078 1.00 92.50 163 ASP A CA 1
ATOM 1250 C C . ASP A 1 163 ? 20.934 7.999 8.507 1.00 92.50 163 ASP A C 1
ATOM 1252 O O . ASP A 1 163 ? 21.564 8.734 9.272 1.00 92.50 163 ASP A O 1
ATOM 1256 N N . THR A 1 164 ? 19.766 7.465 8.887 1.00 92.00 164 THR A N 1
ATOM 1257 C CA . THR A 1 164 ? 19.193 7.661 10.232 1.00 92.00 164 THR A CA 1
ATOM 1258 C C . THR A 1 164 ? 19.724 6.647 11.251 1.00 92.00 164 THR A C 1
ATOM 1260 O O . THR A 1 164 ? 20.228 5.585 10.899 1.00 92.00 164 THR A O 1
ATOM 1263 N N . ASP A 1 165 ? 19.554 6.938 12.545 1.00 91.38 165 ASP A N 1
ATOM 1264 C CA . ASP A 1 165 ? 19.951 6.039 13.645 1.00 91.38 165 ASP A CA 1
ATOM 1265 C C . ASP A 1 165 ? 18.952 4.889 13.908 1.00 91.38 165 ASP A C 1
ATOM 1267 O O . ASP A 1 165 ? 19.079 4.164 14.900 1.00 91.38 165 ASP A O 1
ATOM 1271 N N . TRP A 1 166 ? 17.923 4.734 13.071 1.00 94.88 166 TRP A N 1
ATOM 1272 C CA . TRP A 1 166 ? 16.907 3.700 13.256 1.00 94.88 166 TRP A CA 1
ATOM 1273 C C . TRP A 1 166 ? 17.371 2.325 12.792 1.00 94.88 166 TRP A C 1
ATOM 1275 O O . TRP A 1 166 ? 18.293 2.170 11.993 1.00 94.88 166 TRP A O 1
ATOM 1285 N N . LEU A 1 167 ? 16.687 1.297 13.286 1.00 94.88 167 LEU A N 1
ATOM 1286 C CA . LEU A 1 167 ? 16.919 -0.083 12.882 1.00 94.88 167 LEU A CA 1
ATOM 1287 C C . LEU A 1 167 ? 15.843 -0.564 11.908 1.00 94.88 167 LEU A C 1
ATOM 1289 O O . LEU A 1 167 ? 14.664 -0.238 12.037 1.00 94.88 167 LEU A O 1
ATOM 1293 N N . GLN A 1 168 ? 16.233 -1.424 10.970 1.00 95.19 168 GLN A N 1
ATOM 1294 C CA . GLN A 1 168 ? 15.277 -2.132 10.121 1.00 95.19 168 GLN A CA 1
ATOM 1295 C C . GLN A 1 168 ? 14.275 -2.925 10.980 1.00 95.19 168 GLN A C 1
ATOM 1297 O O . GLN A 1 168 ? 14.647 -3.633 11.919 1.00 95.19 168 GLN A O 1
ATOM 1302 N N . GLY A 1 169 ? 12.987 -2.795 10.663 1.00 93.31 169 GLY A N 1
ATOM 1303 C CA . GLY A 1 169 ? 11.875 -3.376 11.413 1.00 93.31 169 GLY A CA 1
ATOM 1304 C C . GLY A 1 169 ? 11.449 -2.580 12.653 1.00 93.31 169 GLY A C 1
ATOM 1305 O O . GLY A 1 169 ? 10.445 -2.930 13.282 1.00 93.31 169 GLY A O 1
ATOM 1306 N N . GLU A 1 170 ? 12.152 -1.505 13.013 1.00 94.25 170 GLU A N 1
ATOM 1307 C CA . GLU A 1 170 ? 11.790 -0.660 14.151 1.00 94.25 170 GLU A CA 1
ATOM 1308 C C . GLU A 1 170 ? 10.438 0.035 13.928 1.00 94.25 170 GLU A C 1
ATOM 1310 O O . GLU A 1 170 ? 10.113 0.466 12.821 1.00 94.25 170 GLU A O 1
ATOM 1315 N N . LEU A 1 171 ? 9.623 0.122 14.988 1.00 94.12 171 LEU A N 1
ATOM 1316 C CA . LEU A 1 171 ? 8.297 0.741 14.947 1.00 94.12 171 LEU A CA 1
ATOM 1317 C C . LEU A 1 171 ? 8.347 2.184 15.444 1.00 94.12 171 LEU A C 1
ATOM 1319 O O . LEU A 1 171 ? 8.285 2.448 16.648 1.00 94.12 171 LEU A O 1
ATOM 1323 N N . ILE A 1 172 ? 8.335 3.132 14.518 1.00 94.50 172 ILE A N 1
ATOM 1324 C CA . ILE A 1 172 ? 8.417 4.561 14.831 1.00 94.50 172 ILE A CA 1
ATOM 1325 C C . ILE A 1 172 ? 7.097 5.283 14.557 1.00 94.50 172 ILE A C 1
ATOM 1327 O O . ILE A 1 172 ? 6.228 4.788 13.831 1.00 94.50 172 ILE A O 1
ATOM 1331 N N . ASP A 1 173 ? 6.900 6.443 15.184 1.00 94.12 173 ASP A N 1
ATOM 1332 C CA . ASP A 1 173 ? 5.746 7.293 14.892 1.00 94.12 173 ASP A CA 1
ATOM 1333 C C . ASP A 1 173 ? 5.907 7.897 13.491 1.00 94.12 173 ASP A C 1
ATOM 1335 O O . ASP A 1 173 ? 6.945 8.457 13.148 1.00 94.12 173 ASP A O 1
ATOM 1339 N N . ARG A 1 174 ? 4.867 7.812 12.660 1.00 91.75 174 ARG A N 1
ATOM 1340 C CA . ARG A 1 174 ? 4.925 8.329 11.288 1.00 91.75 174 ARG A CA 1
ATOM 1341 C C . ARG A 1 174 ? 5.208 9.834 11.220 1.00 91.75 174 ARG A C 1
ATOM 1343 O O . ARG A 1 174 ? 5.825 10.308 10.271 1.00 91.75 174 ARG A O 1
ATOM 1350 N N . PHE A 1 175 ? 4.719 10.614 12.181 1.00 93.25 175 PHE A N 1
ATOM 1351 C CA . PHE A 1 175 ? 4.999 12.048 12.226 1.00 93.25 175 PHE A CA 1
ATOM 1352 C C . PHE A 1 175 ? 6.470 12.314 12.555 1.00 93.25 175 PHE A C 1
ATOM 1354 O O . PHE A 1 175 ? 7.039 13.275 12.041 1.00 93.25 175 PHE A O 1
ATOM 1361 N N . GLU A 1 176 ? 7.083 11.454 13.366 1.00 94.06 176 GLU A N 1
ATOM 1362 C CA . GLU A 1 176 ? 8.515 11.494 13.650 1.00 94.06 176 GLU A CA 1
ATOM 1363 C C . GLU A 1 176 ? 9.340 11.102 12.420 1.00 94.06 176 GLU A C 1
ATOM 1365 O O . GLU A 1 176 ? 10.246 11.856 12.064 1.00 94.06 176 GLU A O 1
ATOM 1370 N N . LEU A 1 177 ? 8.950 10.029 11.713 1.00 94.94 177 LEU A N 1
ATOM 1371 C CA . LEU A 1 177 ? 9.526 9.650 10.415 1.00 94.94 177 LEU A CA 1
ATOM 1372 C C . LEU A 1 177 ? 9.550 10.835 9.452 1.00 94.94 177 LEU A C 1
ATOM 1374 O O . LEU A 1 177 ? 10.600 11.232 8.957 1.00 94.94 177 LEU A O 1
ATOM 1378 N N . ASN A 1 178 ? 8.380 11.433 9.221 1.00 94.31 178 ASN A N 1
ATOM 1379 C CA . ASN A 1 178 ? 8.232 12.526 8.266 1.00 94.31 178 ASN A CA 1
ATOM 1380 C C . ASN A 1 178 ? 9.082 13.745 8.640 1.00 94.31 178 ASN A C 1
ATOM 1382 O O . ASN A 1 178 ? 9.617 14.412 7.757 1.00 94.31 178 ASN A O 1
ATOM 1386 N N . ARG A 1 179 ? 9.200 14.047 9.939 1.00 95.31 179 ARG A N 1
ATOM 1387 C CA . ARG A 1 179 ? 10.027 15.155 10.421 1.00 95.31 179 ARG A CA 1
ATOM 1388 C C . ARG A 1 179 ? 11.512 14.870 10.199 1.00 95.31 179 ARG A C 1
ATOM 1390 O O . ARG A 1 179 ? 12.184 15.702 9.602 1.00 95.31 179 ARG A O 1
ATOM 1397 N N . MET A 1 180 ? 11.998 13.707 10.632 1.00 94.44 180 MET A N 1
ATOM 1398 C CA . MET A 1 180 ? 13.407 13.330 10.478 1.00 94.44 180 MET A CA 1
ATOM 1399 C C . MET A 1 180 ? 13.805 13.257 9.004 1.00 94.44 180 MET A C 1
ATOM 1401 O O . MET A 1 180 ? 14.823 13.812 8.613 1.00 94.44 180 MET A O 1
ATOM 1405 N N . ASN A 1 181 ? 12.969 12.652 8.157 1.00 95.19 181 ASN A N 1
ATOM 1406 C CA . ASN A 1 181 ? 13.241 12.566 6.725 1.00 95.19 181 ASN A CA 1
ATOM 1407 C C . ASN A 1 181 ? 13.320 13.947 6.070 1.00 95.19 181 ASN A C 1
ATOM 1409 O O . ASN A 1 181 ? 14.174 14.169 5.216 1.00 95.19 181 ASN A O 1
ATOM 1413 N N . ALA A 1 182 ? 12.467 14.893 6.479 1.00 95.00 182 ALA A N 1
ATOM 1414 C CA . ALA A 1 182 ? 12.554 16.269 5.999 1.00 95.00 182 ALA A CA 1
ATOM 1415 C C . ALA A 1 182 ? 13.870 16.947 6.424 1.00 95.00 182 ALA A C 1
ATOM 1417 O O . ALA A 1 182 ? 14.453 17.696 5.640 1.00 95.00 182 ALA A O 1
ATOM 1418 N N . GLU A 1 183 ? 14.356 16.669 7.636 1.00 94.06 183 GLU A N 1
ATOM 1419 C CA . GLU A 1 183 ? 15.643 17.167 8.133 1.00 94.06 183 GLU A CA 1
ATOM 1420 C C . GLU A 1 183 ? 16.838 16.527 7.405 1.00 94.06 183 GLU A C 1
ATOM 1422 O O . GLU A 1 183 ? 17.757 17.249 7.020 1.00 94.06 183 GLU A O 1
ATOM 1427 N N . MET A 1 184 ? 16.813 15.214 7.158 1.00 93.19 184 MET A N 1
ATOM 1428 C CA . MET A 1 184 ? 17.863 14.487 6.426 1.00 93.19 184 MET A CA 1
ATOM 1429 C C . MET A 1 184 ? 17.971 14.946 4.973 1.00 93.19 184 MET A C 1
ATOM 1431 O O . MET A 1 184 ? 19.061 15.273 4.502 1.00 93.19 184 MET A O 1
ATOM 1435 N N . LEU A 1 185 ? 16.832 15.090 4.290 1.00 93.12 185 LEU A N 1
ATOM 1436 C CA . LEU A 1 185 ? 16.789 15.624 2.928 1.00 93.12 185 LEU A CA 1
ATOM 1437 C C . LEU A 1 185 ? 17.354 17.048 2.854 1.00 93.12 185 LEU A C 1
ATOM 1439 O O . LEU A 1 185 ? 18.063 17.381 1.906 1.00 93.12 185 LEU A O 1
ATOM 1443 N N . ALA A 1 186 ? 17.088 17.890 3.858 1.00 94.31 186 ALA A N 1
ATOM 1444 C CA . ALA A 1 186 ? 17.640 19.244 3.919 1.00 94.31 186 ALA A CA 1
ATOM 1445 C C . ALA A 1 186 ? 19.167 19.265 4.129 1.00 94.31 186 ALA A C 1
ATOM 1447 O O . ALA A 1 186 ? 19.826 20.226 3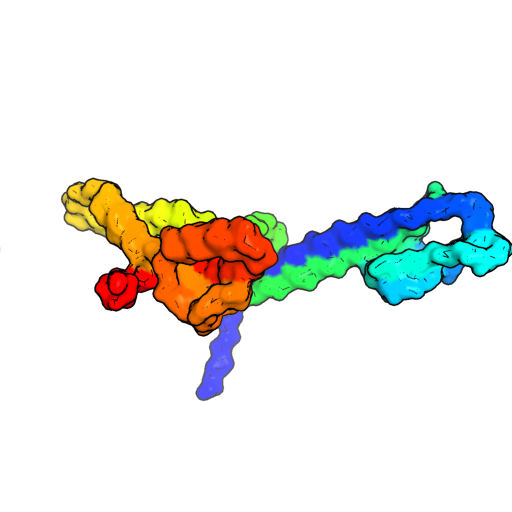.730 1.00 94.31 186 ALA A O 1
ATOM 1448 N N . GLN A 1 187 ? 19.727 18.218 4.737 1.00 94.00 187 GLN A N 1
ATOM 1449 C CA . GLN A 1 187 ? 21.167 18.038 4.946 1.00 94.00 187 GLN A CA 1
ATOM 1450 C C . GLN A 1 187 ? 21.859 17.333 3.766 1.00 94.00 187 GLN A C 1
ATOM 1452 O O . GLN A 1 187 ? 23.086 17.267 3.735 1.00 94.00 187 GLN A O 1
ATOM 1457 N N . GLY A 1 188 ? 21.092 16.857 2.778 1.00 93.06 188 GLY A N 1
ATOM 1458 C CA . GLY A 1 188 ? 21.601 16.125 1.618 1.00 93.06 188 GLY A CA 1
ATOM 1459 C C . GLY A 1 188 ? 21.917 14.652 1.891 1.00 93.06 188 GLY A C 1
ATOM 1460 O O . GLY A 1 188 ? 22.624 14.050 1.086 1.00 93.06 188 GLY A O 1
ATOM 1461 N N . GLY A 1 189 ? 21.429 14.101 3.006 1.00 93.81 189 GLY A N 1
ATOM 1462 C CA . GLY A 1 189 ? 21.545 12.680 3.339 1.00 93.81 189 GLY A CA 1
ATOM 1463 C C . GLY A 1 189 ? 20.398 11.841 2.774 1.00 93.81 189 GLY A C 1
ATOM 1464 O O . GLY A 1 189 ? 19.422 12.368 2.225 1.00 93.81 189 GLY A O 1
ATOM 1465 N N . GLU A 1 190 ? 20.512 10.527 2.934 1.00 94.69 190 GLU A N 1
ATOM 1466 C CA . GLU A 1 190 ? 19.511 9.549 2.516 1.00 94.69 190 GLU A CA 1
ATOM 1467 C C . GLU A 1 190 ? 18.421 9.381 3.596 1.00 94.69 190 GLU A C 1
ATOM 1469 O O . GLU A 1 190 ? 18.724 9.005 4.733 1.00 94.69 190 GLU A O 1
ATOM 1474 N N . PRO A 1 191 ? 17.142 9.686 3.295 1.00 95.38 191 PRO A N 1
ATOM 1475 C CA . PRO A 1 191 ? 16.053 9.527 4.255 1.00 95.38 191 PRO A CA 1
ATOM 1476 C C . PRO A 1 191 ? 15.698 8.052 4.471 1.00 95.38 191 PRO A C 1
ATOM 1478 O O . PRO A 1 191 ? 15.826 7.233 3.565 1.00 95.38 191 PRO A O 1
ATOM 1481 N N . ALA A 1 192 ? 15.135 7.733 5.636 1.00 96.06 192 ALA A N 1
ATOM 1482 C CA . ALA A 1 192 ? 14.641 6.390 5.905 1.00 96.06 192 ALA A CA 1
ATOM 1483 C C . ALA A 1 192 ? 13.369 6.088 5.094 1.00 96.06 192 ALA A C 1
ATOM 1485 O O . ALA A 1 192 ? 12.481 6.938 4.944 1.00 96.06 192 ALA A O 1
ATOM 1486 N N . THR A 1 193 ? 13.227 4.849 4.639 1.00 95.50 193 THR A N 1
ATOM 1487 C CA . THR A 1 193 ? 11.992 4.321 4.055 1.00 95.50 193 THR A CA 1
ATOM 1488 C C . THR A 1 193 ? 11.270 3.431 5.063 1.00 95.50 193 THR A C 1
ATOM 1490 O O . THR A 1 193 ? 11.873 2.799 5.931 1.00 95.50 193 THR A O 1
ATOM 1493 N N . ALA A 1 194 ? 9.940 3.415 4.998 1.00 95.31 194 ALA A N 1
ATOM 1494 C CA . ALA A 1 194 ? 9.127 2.666 5.944 1.00 95.31 194 ALA A CA 1
ATOM 1495 C C . ALA A 1 194 ? 7.847 2.144 5.301 1.00 95.31 194 ALA A C 1
ATOM 1497 O O . ALA A 1 194 ? 7.275 2.768 4.404 1.00 95.31 194 ALA A O 1
ATOM 1498 N N . GLN A 1 195 ? 7.359 1.034 5.839 1.00 92.88 195 GLN A N 1
ATOM 1499 C CA . GLN A 1 195 ? 6.100 0.420 5.465 1.00 92.88 195 GLN A CA 1
ATOM 1500 C C . GLN A 1 195 ? 5.009 0.753 6.490 1.00 92.88 195 GLN A C 1
ATOM 1502 O O . GLN A 1 195 ? 5.214 0.729 7.709 1.00 92.88 195 GLN A O 1
ATOM 1507 N N . GLU A 1 196 ? 3.815 1.063 5.990 1.00 91.88 196 GLU A N 1
ATOM 1508 C CA . GLU A 1 196 ? 2.630 1.261 6.822 1.00 91.88 196 GLU A CA 1
ATOM 1509 C C . GLU A 1 196 ? 2.250 -0.049 7.522 1.00 91.88 196 GLU A C 1
ATOM 1511 O O . GLU A 1 196 ? 2.170 -1.104 6.892 1.00 91.88 196 GLU A O 1
ATOM 1516 N N . VAL A 1 197 ? 1.973 0.022 8.827 1.00 92.25 197 VAL A N 1
ATOM 1517 C CA . VAL A 1 197 ? 1.557 -1.142 9.616 1.00 92.25 197 VAL A CA 1
ATOM 1518 C C . VAL A 1 197 ? 0.265 -0.861 10.369 1.00 92.25 197 VAL A C 1
ATOM 1520 O O . VAL A 1 197 ? 0.088 0.184 10.994 1.00 92.25 197 VAL A O 1
ATOM 1523 N N . LEU A 1 198 ? -0.648 -1.832 10.343 1.00 93.06 198 LEU A N 1
ATOM 1524 C CA . LEU A 1 198 ? -1.847 -1.813 11.172 1.00 93.06 198 LEU A CA 1
ATOM 1525 C C . LEU A 1 198 ? -1.582 -2.595 12.460 1.00 93.06 198 LEU A C 1
ATOM 1527 O O . LEU A 1 198 ? -1.452 -3.821 12.444 1.00 93.06 198 LEU A O 1
ATOM 1531 N N . LEU A 1 199 ? -1.520 -1.886 13.586 1.00 91.81 199 LEU A N 1
ATOM 1532 C CA . LEU A 1 199 ? -1.327 -2.492 14.900 1.00 91.81 199 LEU A CA 1
ATOM 1533 C C . LEU A 1 199 ? -2.673 -2.764 15.576 1.00 91.81 199 LEU A C 1
ATOM 1535 O O . LEU A 1 199 ? -3.549 -1.903 15.624 1.00 91.81 199 LEU A O 1
ATOM 1539 N N . GLY A 1 200 ? -2.817 -3.948 16.177 1.00 90.38 200 GLY A N 1
ATOM 1540 C CA . GLY A 1 200 ? -3.930 -4.225 17.086 1.00 90.38 200 GLY A CA 1
ATOM 1541 C C . GLY A 1 200 ? -3.918 -3.277 18.292 1.00 90.38 200 GLY A C 1
ATOM 1542 O O . GLY A 1 200 ? -2.853 -2.825 18.717 1.00 90.38 200 GLY A O 1
ATOM 1543 N N . ILE A 1 201 ? -5.088 -3.015 18.879 1.00 88.31 201 ILE A N 1
ATOM 1544 C CA . ILE A 1 201 ? -5.274 -2.022 19.956 1.00 88.31 201 ILE A CA 1
ATOM 1545 C C . ILE A 1 201 ? -4.286 -2.174 21.124 1.00 88.31 201 ILE A C 1
ATOM 1547 O O . ILE A 1 201 ? -3.725 -1.185 21.583 1.00 88.31 201 ILE A O 1
ATOM 1551 N N . THR A 1 202 ? -4.004 -3.404 21.562 1.00 86.88 202 THR A N 1
ATOM 1552 C CA . THR A 1 202 ? -3.086 -3.683 22.677 1.00 86.88 202 THR A CA 1
ATOM 1553 C C . THR A 1 202 ? -1.642 -3.345 22.324 1.00 86.88 202 THR A C 1
ATOM 1555 O O . THR A 1 202 ? -0.906 -2.791 23.136 1.00 86.88 202 THR A O 1
ATOM 1558 N N . LYS A 1 203 ? -1.222 -3.657 21.093 1.00 85.12 203 LYS A N 1
ATOM 1559 C CA . LYS A 1 203 ? 0.131 -3.342 20.627 1.00 85.12 203 LYS A CA 1
ATOM 1560 C C . LYS A 1 203 ? 0.272 -1.841 20.381 1.00 85.12 203 LYS A C 1
ATOM 1562 O O . LYS A 1 203 ? 1.280 -1.263 20.769 1.00 85.12 203 LYS A O 1
ATOM 1567 N N . ALA A 1 204 ? -0.762 -1.206 19.829 1.00 81.88 204 ALA A N 1
ATOM 1568 C CA . ALA A 1 204 ? -0.814 0.240 19.639 1.00 81.88 204 ALA A CA 1
ATOM 1569 C C . ALA A 1 204 ? -0.740 1.008 20.972 1.00 81.88 204 ALA A C 1
ATOM 1571 O O . ALA A 1 204 ? -0.052 2.019 21.038 1.00 81.88 204 ALA A O 1
ATOM 1572 N N . SER A 1 205 ? -1.378 0.517 22.045 1.00 81.38 205 SER A N 1
ATOM 1573 C CA . SER A 1 205 ? -1.319 1.166 23.365 1.00 81.38 205 SER A CA 1
ATOM 1574 C C . SER A 1 205 ? 0.021 0.998 24.084 1.00 81.38 205 SER A C 1
ATOM 1576 O O . SER A 1 205 ? 0.373 1.812 24.929 1.00 81.38 205 SER A O 1
ATOM 1578 N N . LEU A 1 206 ? 0.760 -0.077 23.800 1.00 82.50 206 LEU A N 1
ATOM 1579 C CA . LEU A 1 206 ? 2.090 -0.298 24.379 1.00 82.50 206 LEU A CA 1
ATOM 1580 C C . LEU A 1 206 ? 3.177 0.458 23.611 1.00 82.50 206 LEU A C 1
ATOM 1582 O O . LEU A 1 206 ? 4.177 0.855 24.197 1.00 82.50 206 LEU A O 1
ATOM 1586 N N . ALA A 1 207 ? 2.961 0.686 22.318 1.00 68.25 207 ALA A N 1
ATOM 1587 C CA . ALA A 1 207 ? 3.839 1.455 21.447 1.00 68.25 207 ALA A CA 1
ATOM 1588 C C . ALA A 1 207 ? 3.541 2.968 21.507 1.00 68.25 207 ALA A C 1
ATOM 1590 O O . ALA A 1 207 ? 3.496 3.625 20.460 1.00 68.25 207 ALA A O 1
ATOM 1591 N N . THR A 1 208 ? 3.288 3.515 22.704 1.00 59.22 208 THR A N 1
ATOM 1592 C CA . THR A 1 208 ? 3.005 4.952 22.884 1.00 59.22 208 THR A CA 1
ATOM 1593 C C . THR A 1 208 ? 4.285 5.756 23.001 1.00 59.22 208 THR A C 1
ATOM 1595 O O . THR A 1 208 ? 5.154 5.354 23.801 1.00 59.22 208 THR A O 1
#

pLDDT: mean 85.47, std 9.85, range [35.28, 96.62]

Sequence (208 aa):
MTEEDGRKVIISREDIVVERYPLANAHVVGVKDGETVARGHILATSSNGIEPIVATMDGTVLLDDGEIIVRSEERESKEYSVAHAAHIRVQDGDPVNPGDQLTDGSLDPQEVLLARGREAVQRLLVDEVQAVYRSQGVVTNDKHIEVIVRQMLRRVSIDDPGDTDWLQGELIDRFELNRMNAEMLAQGGEPATAQEVLLGITKASLAT